Protein AF-A0A814W2S1-F1 (afdb_monomer_lite)

Radius of gyration: 21.99 Å; chains: 1; bounding box: 60×44×68 Å

Secondary structure (DSSP, 8-state):
------S-SS-PPP--S-----TTS--TTGGG--STTSTTEEEE-TTT-SEEE-SS-TT-B--HHHHHHHHHHHHHHHHHHHHTT------EEEEEEEE-TT-BPPPEEEEEEGGG-EEEEEE-TT-SSEEEEEEEEETTEEEEEEEESS--SS-EEEETTEEEEE---SS-EEEEEEHHHHHHHHHT-----SEEEEEEEEEESEEEEEEEES-HHHHHHHHHHHHHHHHHHHS-TTT---EE-S-EE-SSS-EE-SSEE-HHHHHHHHHHHHHHHHHH--HHHHHHHHHHHHHHH-TTSSSEEEETTTEEEE-SS---TT-------HHHHHHHHHHHHHHH-

Structure (mmCIF, N/CA/C/O backbone):
data_AF-A0A814W2S1-F1
#
_entry.id   AF-A0A814W2S1-F1
#
loop_
_atom_site.group_PDB
_atom_site.id
_atom_site.type_symbol
_atom_site.label_atom_id
_atom_site.label_alt_id
_atom_site.label_comp_id
_atom_site.label_asym_id
_atom_site.label_entity_id
_atom_site.label_seq_id
_atom_site.pdbx_PDB_ins_code
_atom_site.Cartn_x
_atom_site.Cartn_y
_atom_site.Cartn_z
_atom_site.occupancy
_atom_site.B_iso_or_equiv
_atom_site.auth_seq_id
_atom_site.auth_comp_id
_atom_site.auth_asym_id
_atom_site.auth_atom_id
_atom_site.pdbx_PDB_model_num
ATOM 1 N N . VAL A 1 1 ? -40.184 12.812 -21.217 1.00 37.19 1 VAL A N 1
ATOM 2 C CA . VAL A 1 1 ? -39.211 12.172 -20.294 1.00 37.19 1 VAL A CA 1
ATOM 3 C C . VAL A 1 1 ? -38.002 11.713 -21.099 1.00 37.19 1 VAL A C 1
ATOM 5 O O . VAL A 1 1 ? -38.031 10.632 -21.673 1.00 37.19 1 VAL A O 1
ATOM 8 N N . ILE A 1 2 ? -36.967 12.547 -21.224 1.00 29.78 2 ILE A N 1
ATOM 9 C CA . ILE A 1 2 ? -35.739 12.165 -21.937 1.00 29.78 2 ILE A CA 1
ATOM 10 C C . ILE A 1 2 ? -34.841 11.432 -20.936 1.00 29.78 2 ILE A C 1
ATOM 12 O O . ILE A 1 2 ? -34.275 12.039 -20.030 1.00 29.78 2 ILE A O 1
ATOM 16 N N . ARG A 1 3 ? -34.761 10.102 -21.057 1.00 32.16 3 ARG A N 1
ATOM 17 C CA . ARG A 1 3 ? -33.796 9.280 -20.316 1.00 32.16 3 ARG A CA 1
ATOM 18 C C . ARG A 1 3 ? -32.436 9.407 -21.001 1.00 32.16 3 ARG A C 1
ATOM 20 O O . ARG A 1 3 ? -32.239 8.832 -22.068 1.00 32.16 3 ARG A O 1
ATOM 27 N N . TYR A 1 4 ? -31.492 10.107 -20.378 1.00 40.69 4 TYR A N 1
ATOM 28 C CA . TYR A 1 4 ? -30.085 10.030 -20.768 1.00 40.69 4 TYR A CA 1
ATOM 29 C C . TYR A 1 4 ? -29.571 8.608 -20.497 1.00 40.69 4 TYR A C 1
ATOM 31 O O . TYR A 1 4 ? -29.331 8.226 -19.353 1.00 40.69 4 TYR A O 1
ATOM 39 N N . LYS A 1 5 ? -29.424 7.801 -21.551 1.00 46.16 5 LYS A N 1
ATOM 40 C CA . LYS A 1 5 ? -28.626 6.571 -21.507 1.00 46.16 5 LYS A CA 1
ATOM 41 C C . LYS A 1 5 ? -27.170 6.966 -21.750 1.00 46.16 5 LYS A C 1
ATOM 43 O O . LYS A 1 5 ? -26.821 7.350 -22.861 1.00 46.16 5 LYS A O 1
ATOM 48 N N . SER A 1 6 ? -26.329 6.892 -20.721 1.00 53.38 6 SER A N 1
ATOM 49 C CA . SER A 1 6 ? -24.880 7.008 -20.915 1.00 53.38 6 SER A CA 1
ATOM 50 C C . SER A 1 6 ? -24.353 5.743 -21.592 1.00 53.38 6 SER A C 1
ATOM 52 O O . SER A 1 6 ? -24.619 4.641 -21.114 1.00 53.38 6 SER A O 1
ATOM 54 N N . HIS A 1 7 ? -23.591 5.895 -22.677 1.00 61.44 7 HIS A N 1
ATOM 55 C CA . HIS A 1 7 ? -22.918 4.778 -23.348 1.00 61.44 7 HIS A CA 1
ATOM 56 C C . HIS A 1 7 ? -21.694 4.275 -22.557 1.00 61.44 7 HIS A C 1
ATOM 58 O O . HIS A 1 7 ? -21.301 3.122 -22.685 1.00 61.44 7 HIS A O 1
ATOM 64 N N . ASN A 1 8 ? -21.117 5.121 -21.693 1.00 47.72 8 ASN A N 1
ATOM 65 C CA . ASN A 1 8 ? -19.922 4.817 -20.909 1.00 47.72 8 ASN A CA 1
ATOM 66 C C . ASN A 1 8 ? -20.186 4.963 -19.403 1.00 47.72 8 ASN A C 1
ATOM 68 O O . ASN A 1 8 ? -20.697 5.977 -18.932 1.00 47.72 8 ASN A O 1
ATOM 72 N N . TYR A 1 9 ? -19.790 3.958 -18.623 1.00 63.38 9 TYR A N 1
ATOM 73 C CA . TYR A 1 9 ? -19.920 3.950 -17.157 1.00 63.38 9 TYR A CA 1
ATOM 74 C C . TYR A 1 9 ? -18.733 4.615 -16.438 1.00 63.38 9 TYR A C 1
ATOM 76 O O . TYR A 1 9 ? -18.718 4.704 -15.210 1.00 63.38 9 TYR A O 1
ATOM 84 N N . ARG A 1 10 ? -17.714 5.069 -17.184 1.00 50.25 10 ARG A N 1
ATOM 85 C CA . ARG A 1 10 ? -16.540 5.772 -16.650 1.00 50.25 10 ARG A CA 1
ATOM 86 C C . ARG A 1 10 ? -16.572 7.239 -17.054 1.00 50.25 10 ARG A C 1
ATOM 88 O O . ARG A 1 10 ? -16.660 7.559 -18.233 1.00 50.25 10 ARG A O 1
ATOM 95 N N . LEU A 1 11 ? -16.446 8.113 -16.062 1.00 57.50 11 LEU A N 1
ATOM 96 C CA . LEU A 1 11 ? -16.281 9.546 -16.271 1.00 57.50 11 LEU A CA 1
ATOM 97 C C . LEU A 1 11 ? -14.807 9.837 -16.577 1.00 57.50 11 LEU A C 1
ATOM 99 O O . LEU A 1 11 ? -13.947 9.627 -15.718 1.00 57.50 11 LEU A O 1
ATOM 103 N N . LEU A 1 12 ? -14.520 10.327 -17.786 1.00 54.69 12 LEU A N 1
ATOM 104 C CA . LEU A 1 12 ? -13.266 11.026 -18.069 1.00 54.69 12 LEU A CA 1
ATOM 105 C C . LEU A 1 12 ? -13.323 12.354 -17.317 1.00 54.69 12 LEU A C 1
ATOM 107 O O . LEU A 1 12 ? -14.260 13.130 -17.502 1.00 54.69 12 LEU A O 1
ATOM 111 N N . ARG A 1 13 ? -12.367 12.599 -16.421 1.00 57.44 13 ARG A N 1
ATOM 112 C CA . ARG A 1 13 ? -12.319 13.874 -15.706 1.00 57.44 13 ARG A CA 1
ATOM 113 C C . ARG A 1 13 ? -11.476 14.845 -16.511 1.00 57.44 13 ARG A C 1
ATOM 115 O O . ARG A 1 13 ? -10.296 14.596 -16.733 1.00 57.44 13 ARG A O 1
ATOM 122 N N . ALA A 1 14 ? -12.117 15.918 -16.964 1.00 47.41 14 ALA A N 1
ATOM 123 C CA . ALA A 1 14 ? -11.435 17.033 -17.589 1.00 47.41 14 ALA A CA 1
ATOM 124 C C . ALA A 1 14 ? -10.519 17.684 -16.548 1.00 47.41 14 ALA A C 1
ATOM 126 O O . ALA A 1 14 ? -10.989 18.153 -15.509 1.00 47.41 14 ALA A O 1
ATOM 127 N N . ASN A 1 15 ? -9.218 17.706 -16.825 1.00 53.25 15 ASN A N 1
ATOM 128 C CA . ASN A 1 15 ? -8.320 18.625 -16.145 1.00 53.25 15 ASN A CA 1
ATOM 129 C C . ASN A 1 15 ? -8.695 20.026 -16.636 1.00 53.25 15 ASN A C 1
ATOM 131 O O . ASN A 1 15 ? -8.445 20.374 -17.789 1.00 53.25 15 ASN A O 1
ATOM 135 N N . ALA A 1 16 ? -9.383 20.798 -15.797 1.00 42.66 16 ALA A N 1
ATOM 136 C CA . ALA A 1 16 ? -9.708 22.183 -16.096 1.00 42.66 16 ALA A CA 1
ATOM 137 C C . ALA A 1 16 ? -8.421 23.023 -15.990 1.00 42.66 16 ALA A C 1
ATOM 139 O O . ALA A 1 16 ? -8.056 23.470 -14.907 1.00 42.66 16 ALA A O 1
ATOM 140 N N . GLY A 1 17 ? -7.713 23.185 -17.112 1.00 50.34 17 GLY A N 1
ATOM 141 C CA . GLY A 1 17 ? -6.536 24.052 -17.248 1.00 50.34 17 GLY A CA 1
ATOM 142 C C . GLY A 1 17 ? -5.194 23.323 -17.396 1.00 50.34 17 GLY A C 1
ATOM 143 O O . GLY A 1 17 ? -5.110 22.098 -17.309 1.00 50.34 17 GLY A O 1
ATOM 144 N N . HIS A 1 18 ? -4.132 24.105 -17.638 1.00 47.97 18 HIS A N 1
ATOM 145 C CA . HIS A 1 18 ? -2.733 23.667 -17.731 1.00 47.97 18 HIS A CA 1
ATOM 146 C C . HIS A 1 18 ? -2.207 23.142 -16.381 1.00 47.97 18 HIS A C 1
ATOM 148 O O . HIS A 1 18 ? -1.363 23.761 -15.738 1.00 47.97 18 HIS A O 1
ATOM 154 N N . PHE A 1 19 ? -2.708 21.997 -15.925 1.00 60.94 19 PHE A N 1
ATOM 155 C CA . PHE A 1 19 ? -2.156 21.311 -14.764 1.00 60.94 19 PHE A CA 1
ATOM 156 C C . PHE A 1 19 ? -0.891 20.558 -15.193 1.00 60.94 19 PHE A C 1
ATOM 158 O O . PHE A 1 19 ? -0.965 19.546 -15.893 1.00 60.94 19 PHE A O 1
ATOM 165 N N . ARG A 1 20 ? 0.281 21.074 -14.811 1.00 81.19 20 ARG A N 1
ATOM 166 C CA . ARG A 1 20 ? 1.559 20.378 -14.995 1.00 81.19 20 ARG A CA 1
ATOM 167 C C . ARG A 1 20 ? 1.695 19.330 -13.891 1.00 81.19 20 ARG A C 1
ATOM 169 O O . ARG A 1 20 ? 1.552 19.660 -12.720 1.00 81.19 20 ARG A O 1
ATOM 176 N N . TYR A 1 21 ? 1.935 18.078 -14.273 1.00 90.06 21 TYR A N 1
ATOM 177 C CA . TYR A 1 21 ? 2.182 16.994 -13.322 1.00 90.06 21 TYR A CA 1
ATOM 178 C C . TYR A 1 21 ? 3.406 17.312 -12.441 1.00 90.06 21 TYR A C 1
ATOM 180 O O . TYR A 1 21 ? 4.418 17.791 -12.953 1.00 90.06 21 TYR A O 1
ATOM 188 N N . ASP A 1 22 ? 3.287 17.051 -11.137 1.00 91.69 22 ASP A N 1
ATOM 189 C CA . ASP A 1 22 ? 4.281 17.352 -10.102 1.00 91.69 22 ASP A CA 1
ATOM 190 C C . ASP A 1 22 ? 4.449 16.120 -9.197 1.00 91.69 22 ASP A C 1
ATOM 192 O O . ASP A 1 22 ? 3.477 15.597 -8.636 1.00 91.69 22 ASP A O 1
ATOM 196 N N . SER A 1 23 ? 5.690 15.647 -9.069 1.00 93.81 23 SER A N 1
ATOM 197 C CA . SER A 1 23 ? 6.058 14.450 -8.306 1.00 93.81 23 SER A CA 1
ATOM 198 C C . SER A 1 23 ? 5.838 14.602 -6.793 1.00 93.81 23 SER A C 1
ATOM 200 O O . SER A 1 23 ? 5.751 13.602 -6.081 1.00 93.81 23 SER A O 1
ATOM 202 N N . THR A 1 24 ? 5.653 15.833 -6.305 1.00 92.75 24 THR A N 1
ATOM 203 C CA . THR A 1 24 ? 5.404 16.189 -4.896 1.00 92.75 24 THR A CA 1
ATOM 204 C C . THR A 1 24 ? 3.926 16.450 -4.573 1.00 92.75 24 THR A C 1
ATOM 206 O O . THR A 1 24 ? 3.582 16.819 -3.447 1.00 92.75 24 THR A O 1
ATOM 209 N N . LYS A 1 25 ? 3.035 16.292 -5.558 1.00 93.44 25 LYS A N 1
ATOM 210 C CA . LYS A 1 25 ? 1.584 16.504 -5.431 1.00 93.44 25 LYS A CA 1
ATOM 211 C C . LYS A 1 25 ? 0.820 15.200 -5.637 1.00 93.44 25 LYS A C 1
ATOM 213 O O . LYS A 1 25 ? 1.406 14.118 -5.779 1.00 93.44 25 LYS A O 1
ATOM 218 N N . GLU A 1 26 ? -0.508 15.296 -5.608 1.00 94.44 26 GLU A N 1
ATOM 219 C CA . GLU A 1 26 ? -1.427 14.189 -5.852 1.00 94.44 26 GLU A CA 1
ATOM 220 C C . GLU A 1 26 ? -0.993 13.332 -7.052 1.00 94.44 26 GLU A C 1
ATOM 222 O O . GLU A 1 26 ? -0.592 13.831 -8.104 1.00 94.44 26 GLU A O 1
ATOM 227 N N . TYR A 1 27 ? -1.061 12.011 -6.891 1.00 96.31 27 TYR A N 1
ATOM 228 C CA . TYR A 1 27 ? -0.679 11.085 -7.947 1.00 96.31 27 TYR A CA 1
ATOM 229 C C . TYR A 1 27 ? -1.843 10.887 -8.916 1.00 96.31 27 TYR A C 1
ATOM 231 O O . TYR A 1 27 ? -2.750 10.086 -8.670 1.00 96.31 27 TYR A O 1
ATOM 239 N N . LEU A 1 28 ? -1.817 11.616 -10.033 1.00 93.94 28 LEU A N 1
ATOM 240 C CA . LEU A 1 28 ? -2.893 11.613 -11.027 1.00 93.94 28 LEU A CA 1
ATOM 241 C C . LEU A 1 28 ? -4.254 11.901 -10.361 1.00 93.94 28 LEU A C 1
ATOM 243 O O . LEU A 1 28 ? -4.426 12.930 -9.727 1.00 93.94 28 LEU A O 1
ATOM 247 N N . ASN A 1 29 ? -5.218 10.989 -10.500 1.00 92.62 29 ASN A N 1
ATOM 248 C CA . ASN A 1 29 ? -6.557 11.060 -9.917 1.00 92.62 29 ASN A CA 1
ATOM 249 C C . ASN A 1 29 ? -6.744 10.091 -8.732 1.00 92.62 29 ASN A C 1
ATOM 251 O O . ASN A 1 29 ? -7.869 9.659 -8.440 1.00 92.62 29 ASN A O 1
ATOM 255 N N . PHE A 1 30 ? -5.652 9.674 -8.083 1.00 95.56 30 PHE A N 1
ATOM 256 C CA . PHE A 1 30 ? -5.700 8.661 -7.030 1.00 95.56 30 PHE A CA 1
ATOM 257 C C . PHE A 1 30 ? -6.402 9.157 -5.761 1.00 95.56 30 PHE A C 1
ATOM 259 O O . PHE A 1 30 ? -6.754 8.326 -4.923 1.00 95.56 30 PHE A O 1
ATOM 266 N N . GLU A 1 31 ? -6.712 10.454 -5.619 1.00 93.50 31 GLU A N 1
ATOM 267 C CA . GLU A 1 31 ? -7.500 10.930 -4.477 1.00 93.50 31 GLU A CA 1
ATOM 268 C C . GLU A 1 31 ? -8.923 10.332 -4.439 1.00 93.50 31 GLU A C 1
ATOM 270 O O . GLU A 1 31 ? -9.558 10.238 -3.381 1.00 93.50 31 GLU A O 1
ATOM 275 N N . TYR A 1 32 ? -9.431 9.884 -5.592 1.00 92.94 32 TYR A N 1
ATOM 276 C CA . TYR A 1 32 ? -10.746 9.248 -5.707 1.00 92.94 32 TYR A CA 1
ATOM 277 C C . TYR A 1 32 ? -10.697 7.733 -5.534 1.00 92.94 32 TYR A C 1
ATOM 279 O O . TYR A 1 32 ? -11.743 7.083 -5.523 1.00 92.94 32 TYR A O 1
ATOM 287 N N . PHE A 1 33 ? -9.508 7.141 -5.439 1.00 94.56 33 PHE A N 1
ATOM 288 C CA . PHE A 1 33 ? -9.394 5.699 -5.307 1.00 94.56 33 PHE A CA 1
ATOM 289 C C . PHE A 1 33 ? -9.649 5.297 -3.852 1.00 94.56 33 PHE A C 1
ATOM 291 O O . PHE A 1 33 ? -9.135 5.901 -2.915 1.00 94.56 33 PHE A O 1
ATOM 298 N N . ARG A 1 34 ? -10.474 4.263 -3.682 1.00 94.56 34 ARG A N 1
ATOM 299 C CA . ARG A 1 34 ? -10.668 3.520 -2.432 1.00 94.56 34 ARG A CA 1
ATOM 300 C C . ARG A 1 34 ? -10.166 2.110 -2.687 1.00 94.56 34 ARG A C 1
ATOM 302 O O . ARG A 1 34 ? -10.894 1.253 -3.193 1.00 94.56 34 ARG A O 1
ATOM 309 N N . VAL A 1 35 ? -8.859 1.921 -2.536 1.00 97.62 35 VAL A N 1
ATOM 310 C CA . VAL A 1 35 ? -8.183 0.685 -2.955 1.00 97.62 35 VAL A CA 1
ATOM 311 C C . VAL A 1 35 ? -8.638 -0.478 -2.085 1.00 97.62 35 VAL A C 1
ATOM 313 O O . VAL A 1 35 ? -8.976 -1.536 -2.611 1.00 97.62 35 VAL A O 1
ATOM 316 N N . GLU A 1 36 ? -8.717 -0.242 -0.784 1.00 95.38 36 GLU A N 1
ATOM 317 C CA . GLU A 1 36 ? -9.177 -1.141 0.261 1.00 95.38 36 GLU A CA 1
ATOM 318 C C . GLU A 1 36 ? -10.610 -1.644 0.038 1.00 95.38 36 GLU A C 1
ATOM 320 O O . GLU A 1 36 ? -10.904 -2.799 0.332 1.00 95.38 36 GLU A O 1
ATOM 325 N N . GLU A 1 37 ? -11.490 -0.855 -0.583 1.00 95.12 37 GLU A N 1
ATOM 326 C CA . GLU A 1 37 ? -12.871 -1.264 -0.878 1.00 95.12 37 GLU A CA 1
ATOM 327 C C . GLU A 1 37 ? -12.979 -2.263 -2.039 1.00 95.12 37 GLU A C 1
ATOM 329 O O . GLU A 1 37 ? -14.000 -2.940 -2.193 1.00 95.12 37 GLU A O 1
ATOM 334 N N . ARG A 1 38 ? -11.934 -2.402 -2.865 1.00 96.00 38 ARG A N 1
ATOM 335 C CA . ARG A 1 38 ? -11.983 -3.253 -4.062 1.00 96.00 38 ARG A CA 1
ATOM 336 C C . ARG A 1 38 ? -12.260 -4.717 -3.682 1.00 96.00 38 ARG A C 1
ATOM 338 O O . ARG A 1 38 ? -11.656 -5.213 -2.730 1.00 96.00 38 ARG A O 1
ATOM 345 N N . PRO A 1 39 ? -13.071 -5.462 -4.461 1.00 95.19 39 PRO A N 1
ATOM 346 C CA . PRO A 1 39 ? -13.381 -6.868 -4.164 1.00 95.19 39 PRO A CA 1
ATOM 347 C C . PRO A 1 39 ? -12.150 -7.781 -4.085 1.00 95.19 39 PRO A C 1
ATOM 349 O O . PRO A 1 39 ? -12.136 -8.749 -3.334 1.00 95.19 39 PRO A O 1
ATOM 352 N N . ARG A 1 40 ? -11.095 -7.448 -4.841 1.00 95.62 40 ARG A N 1
ATOM 353 C CA . ARG A 1 40 ? -9.816 -8.175 -4.849 1.00 95.62 40 ARG A CA 1
ATOM 354 C C . ARG A 1 40 ? -8.909 -7.893 -3.645 1.00 95.62 40 ARG A C 1
ATOM 356 O O . ARG A 1 40 ? -7.855 -8.510 -3.549 1.00 95.62 40 ARG A O 1
ATOM 363 N N . VAL A 1 41 ? -9.259 -6.947 -2.772 1.00 96.94 41 VAL A N 1
ATOM 364 C CA . VAL A 1 41 ? -8.593 -6.778 -1.472 1.00 96.94 41 VAL A CA 1
ATOM 365 C C . VAL A 1 41 ? -9.316 -7.673 -0.479 1.00 96.94 41 VAL A C 1
ATOM 367 O O . VAL A 1 41 ? -10.493 -7.441 -0.193 1.00 96.94 41 VAL A O 1
ATOM 370 N N . LEU A 1 42 ? -8.612 -8.689 0.017 1.00 94.81 42 LEU A N 1
ATOM 371 C CA . LEU A 1 42 ? -9.133 -9.693 0.936 1.00 94.81 42 LEU A CA 1
ATOM 372 C C . LEU A 1 42 ? -9.303 -9.121 2.348 1.00 94.81 42 LEU A C 1
ATOM 374 O O . LEU A 1 42 ? -10.354 -9.303 2.946 1.00 94.81 42 LEU A O 1
ATOM 378 N N . TYR A 1 43 ? -8.294 -8.409 2.855 1.00 94.31 43 TYR A N 1
ATOM 379 C CA . TYR A 1 43 ? -8.306 -7.661 4.120 1.00 94.31 43 TYR A CA 1
ATOM 380 C C . TYR A 1 43 ? -7.085 -6.728 4.190 1.00 94.31 43 TYR A C 1
ATOM 382 O O . TYR A 1 43 ? -6.182 -6.820 3.355 1.00 94.31 43 TYR A O 1
ATOM 390 N N . ILE A 1 44 ? -7.032 -5.850 5.196 1.00 94.81 44 ILE A N 1
ATOM 391 C CA . ILE A 1 44 ? -5.827 -5.078 5.534 1.00 94.81 44 ILE A CA 1
ATOM 392 C C . ILE A 1 44 ? -4.990 -5.877 6.534 1.00 94.81 44 ILE A C 1
ATOM 394 O O . ILE A 1 44 ? -5.467 -6.219 7.619 1.00 94.81 44 ILE A O 1
ATOM 398 N N . HIS A 1 45 ? -3.750 -6.200 6.170 1.00 93.44 45 HIS A N 1
ATOM 399 C CA . HIS A 1 45 ? -2.860 -7.073 6.927 1.00 93.44 45 HIS A CA 1
ATOM 400 C C . HIS A 1 45 ? -2.682 -6.565 8.370 1.00 93.44 45 HIS A C 1
ATOM 402 O O . HIS A 1 45 ? -2.201 -5.448 8.549 1.00 93.44 45 HIS A O 1
ATOM 408 N N . PRO A 1 46 ? -3.004 -7.353 9.413 1.00 88.62 46 PRO A N 1
ATOM 409 C CA . PRO A 1 46 ? -2.958 -6.880 10.800 1.00 88.62 46 PRO A CA 1
ATOM 410 C C . PRO A 1 46 ? -1.563 -6.431 11.261 1.00 88.62 46 PRO A C 1
ATOM 412 O O . PRO A 1 46 ? -1.440 -5.499 12.048 1.00 88.62 46 PRO A O 1
ATOM 415 N N . LYS A 1 47 ? -0.502 -7.093 10.775 1.00 87.00 47 LYS A N 1
ATOM 416 C CA . LYS A 1 47 ? 0.900 -6.760 11.103 1.00 87.00 47 LYS A CA 1
ATOM 417 C C . LYS A 1 47 ? 1.460 -5.552 10.341 1.00 87.00 47 LYS A C 1
ATOM 419 O O . LYS A 1 47 ? 2.286 -4.829 10.879 1.00 87.00 47 LYS A O 1
ATOM 424 N N . TYR A 1 48 ? 1.061 -5.378 9.084 1.00 91.81 48 TYR A N 1
ATOM 425 C CA . TYR A 1 48 ? 1.730 -4.460 8.157 1.00 91.81 48 TYR A CA 1
ATOM 426 C C . TYR A 1 48 ? 0.864 -3.245 7.802 1.00 91.81 48 TYR A C 1
ATOM 428 O O . TYR A 1 48 ? 1.386 -2.292 7.249 1.00 91.81 48 TYR A O 1
ATOM 436 N N . ASP A 1 49 ? -0.438 -3.269 8.111 1.00 93.62 49 ASP A N 1
ATOM 437 C CA . ASP A 1 49 ? -1.416 -2.221 7.777 1.00 93.62 49 ASP A CA 1
ATOM 438 C C . ASP A 1 49 ? -1.477 -1.868 6.275 1.00 93.62 49 ASP A C 1
ATOM 440 O O . ASP A 1 49 ? -1.726 -0.731 5.882 1.00 93.62 49 ASP A O 1
ATOM 444 N N . ILE A 1 50 ? -1.296 -2.884 5.427 1.00 96.56 50 ILE A N 1
ATOM 445 C CA . ILE A 1 50 ? -1.347 -2.813 3.955 1.00 96.56 50 ILE A CA 1
ATOM 446 C C . ILE A 1 50 ? -2.327 -3.857 3.396 1.00 96.56 50 ILE A C 1
ATOM 448 O O . ILE A 1 50 ? -2.595 -4.858 4.066 1.00 96.56 50 ILE A O 1
ATOM 452 N N . PRO A 1 51 ? -2.872 -3.683 2.182 1.00 97.88 51 PRO A N 1
ATOM 453 C CA . PRO A 1 51 ? -3.839 -4.624 1.625 1.00 97.88 51 PRO A CA 1
ATOM 454 C C . PRO A 1 51 ? -3.222 -5.986 1.270 1.00 97.88 51 PRO A C 1
ATOM 456 O O . PRO A 1 51 ? -2.137 -6.077 0.695 1.00 97.88 51 PRO A O 1
ATOM 459 N N . VAL A 1 52 ? -3.969 -7.053 1.561 1.00 97.31 52 VAL A N 1
ATOM 460 C CA . VAL A 1 52 ? -3.726 -8.410 1.053 1.00 97.31 52 VAL A CA 1
ATOM 461 C C . VAL A 1 52 ? -4.631 -8.649 -0.149 1.00 97.31 52 VAL A C 1
ATOM 463 O O . VAL A 1 52 ? -5.851 -8.511 -0.056 1.00 97.31 52 VAL A O 1
ATOM 466 N N . SER A 1 53 ? -4.043 -9.038 -1.275 1.00 97.44 53 SER A N 1
ATOM 467 C CA . SER A 1 53 ? -4.749 -9.254 -2.533 1.00 97.44 53 SER A CA 1
ATOM 468 C C . SER A 1 53 ? -5.197 -10.706 -2.672 1.00 97.44 53 SER A C 1
ATOM 470 O O . SER A 1 53 ? -4.395 -11.619 -2.499 1.00 97.44 53 SER A O 1
ATOM 472 N N . SER A 1 54 ? -6.446 -10.939 -3.067 1.00 96.31 54 SER A N 1
ATOM 473 C CA . SER A 1 54 ? -6.935 -12.251 -3.523 1.00 96.31 54 SER A CA 1
ATOM 474 C C . SER A 1 54 ? -6.814 -12.436 -5.041 1.00 96.31 54 SER A C 1
ATOM 476 O O . SER A 1 54 ? -7.214 -13.465 -5.586 1.00 96.31 54 SER A O 1
ATOM 478 N N . GLN A 1 55 ? -6.283 -11.435 -5.750 1.00 95.19 55 GLN A N 1
ATOM 479 C CA . GLN A 1 55 ? -6.182 -11.450 -7.206 1.00 95.19 55 GLN A CA 1
ATOM 480 C C . GLN A 1 55 ? -5.292 -12.605 -7.684 1.00 95.19 55 GLN A C 1
ATOM 482 O O . GLN A 1 55 ? -4.137 -12.691 -7.296 1.00 95.19 55 GLN A O 1
ATOM 487 N N . TRP A 1 56 ? -5.828 -13.497 -8.518 1.00 94.88 56 TRP A N 1
ATOM 488 C CA . TRP A 1 56 ? -5.139 -14.695 -9.041 1.00 94.88 56 TRP A CA 1
ATOM 489 C C . TRP A 1 56 ? -4.743 -15.749 -7.992 1.00 94.88 56 TRP A C 1
ATOM 491 O O . TRP A 1 56 ? -4.418 -16.871 -8.362 1.00 94.88 56 TRP A O 1
ATOM 501 N N . TYR A 1 57 ? -4.833 -15.436 -6.699 1.00 95.31 57 TYR A N 1
ATOM 502 C CA . TYR A 1 57 ? -4.570 -16.367 -5.611 1.00 95.31 57 TYR A CA 1
ATOM 503 C C . TYR A 1 57 ? -5.570 -16.146 -4.463 1.00 95.31 57 TYR A C 1
ATOM 505 O O . TYR A 1 57 ? -5.355 -15.277 -3.612 1.00 95.31 57 TYR A O 1
ATOM 513 N N . PRO A 1 58 ? -6.672 -16.925 -4.408 1.00 93.44 58 PRO A N 1
ATOM 514 C CA . PRO A 1 58 ? -7.775 -16.700 -3.467 1.00 93.44 58 PRO A CA 1
ATOM 515 C C . PRO A 1 58 ? -7.387 -16.745 -1.985 1.00 93.44 58 PRO A C 1
ATOM 517 O O . PRO A 1 58 ? -8.053 -16.114 -1.167 1.00 93.44 58 PRO A O 1
ATOM 520 N N . LYS A 1 59 ? -6.311 -17.466 -1.638 1.00 91.88 59 LYS A N 1
ATOM 521 C CA . LYS A 1 59 ? -5.789 -17.551 -0.263 1.00 91.88 59 LYS A CA 1
ATOM 522 C C . LYS A 1 59 ? -5.143 -16.247 0.226 1.00 91.88 59 LYS A C 1
ATOM 524 O O . LYS A 1 59 ? -4.926 -16.107 1.423 1.00 91.88 59 LYS A O 1
ATOM 529 N N . GLY A 1 60 ? -4.880 -15.295 -0.668 1.00 94.81 60 GLY A N 1
ATOM 530 C CA . GLY A 1 60 ? -4.272 -14.016 -0.323 1.00 94.81 60 GLY A CA 1
ATOM 531 C C . GLY A 1 60 ? -2.761 -13.996 -0.550 1.00 94.81 60 GLY A C 1
ATOM 532 O O . GLY A 1 60 ? -2.059 -14.962 -0.266 1.00 94.81 60 GLY A O 1
ATOM 533 N N . HIS A 1 61 ? -2.255 -12.883 -1.070 1.00 96.31 61 HIS A N 1
ATOM 534 C CA . HIS A 1 61 ? -0.827 -12.592 -1.204 1.00 96.31 61 HIS A CA 1
ATOM 535 C C . HIS A 1 61 ? -0.598 -11.075 -1.153 1.00 96.31 61 HIS A C 1
ATOM 537 O O . HIS A 1 61 ? -1.503 -10.281 -1.431 1.00 96.31 61 HIS A O 1
ATOM 543 N N . LEU A 1 62 ? 0.612 -10.660 -0.784 1.00 97.25 62 LEU A N 1
ATOM 544 C CA . LEU A 1 62 ? 1.005 -9.253 -0.790 1.00 97.25 62 LEU A CA 1
ATOM 545 C C . LEU A 1 62 ? 1.400 -8.865 -2.215 1.00 97.25 62 LEU A C 1
ATOM 547 O O . LEU A 1 62 ? 2.351 -9.410 -2.768 1.00 97.25 62 LEU A O 1
ATOM 551 N N . TYR A 1 63 ? 0.626 -7.964 -2.822 1.00 98.12 63 TYR A N 1
ATOM 552 C CA . TYR A 1 63 ? 0.798 -7.566 -4.217 1.00 98.12 63 TYR A CA 1
ATOM 553 C C . TYR A 1 63 ? 1.362 -6.137 -4.295 1.00 98.12 63 TYR A C 1
ATOM 555 O O . TYR A 1 63 ? 0.612 -5.192 -4.025 1.00 98.12 63 TYR A O 1
ATOM 563 N N . PRO A 1 64 ? 2.635 -5.942 -4.699 1.00 98.44 64 PRO A N 1
ATOM 564 C CA . PRO A 1 64 ? 3.298 -4.636 -4.685 1.00 98.44 64 PRO A CA 1
ATOM 565 C C . PRO A 1 64 ? 2.539 -3.546 -5.445 1.00 98.44 64 PRO A C 1
ATOM 567 O O . PRO A 1 64 ? 2.389 -2.443 -4.930 1.00 98.44 64 PRO A O 1
ATOM 570 N N . THR A 1 65 ? 1.956 -3.855 -6.612 1.00 98.56 65 THR A N 1
ATOM 571 C CA . THR A 1 65 ? 1.118 -2.897 -7.358 1.00 98.56 65 THR A CA 1
ATOM 572 C C . THR A 1 65 ? -0.058 -2.401 -6.512 1.00 98.56 65 THR A C 1
ATOM 574 O O . THR A 1 65 ? -0.357 -1.211 -6.489 1.00 98.56 65 THR A O 1
ATOM 577 N N . GLN A 1 66 ? -0.758 -3.304 -5.817 1.00 98.62 66 GLN A N 1
ATOM 578 C CA . GLN A 1 66 ? -1.921 -2.946 -5.002 1.00 98.62 66 GLN A CA 1
ATOM 579 C C . GLN A 1 66 ? -1.514 -2.153 -3.756 1.00 98.62 66 GLN A C 1
ATOM 581 O O . GLN A 1 66 ? -2.211 -1.206 -3.397 1.00 98.62 66 GLN A O 1
ATOM 586 N N . ILE A 1 67 ? -0.391 -2.513 -3.135 1.00 98.88 67 ILE A N 1
ATOM 587 C CA . ILE A 1 67 ? 0.161 -1.824 -1.963 1.00 98.88 67 ILE A CA 1
ATOM 588 C C . ILE A 1 67 ? 0.611 -0.408 -2.342 1.00 98.88 67 ILE A C 1
ATOM 590 O O . ILE A 1 67 ? 0.226 0.551 -1.678 1.00 98.88 67 ILE A O 1
ATOM 594 N N . ALA A 1 68 ? 1.317 -0.246 -3.464 1.00 98.88 68 ALA A N 1
ATOM 595 C CA . ALA A 1 68 ? 1.707 1.068 -3.965 1.00 98.88 68 ALA A CA 1
ATOM 596 C C . ALA A 1 68 ? 0.485 1.926 -4.341 1.00 98.88 68 ALA A C 1
ATOM 598 O O . ALA A 1 68 ? 0.426 3.104 -4.001 1.00 98.88 68 ALA A O 1
ATOM 599 N N . GLN A 1 69 ? -0.539 1.334 -4.971 1.00 98.81 69 GLN A N 1
ATOM 600 C CA . GLN A 1 69 ? -1.800 2.033 -5.249 1.00 98.81 69 GLN A CA 1
ATOM 601 C C . GLN A 1 69 ? -2.505 2.497 -3.974 1.00 98.81 69 GLN A C 1
ATOM 603 O O . GLN A 1 69 ? -3.029 3.609 -3.949 1.00 98.81 69 GLN A O 1
ATOM 608 N N . TYR A 1 70 ? -2.534 1.656 -2.938 1.00 98.75 70 TYR A N 1
ATOM 609 C CA . TYR A 1 70 ? -3.102 1.999 -1.637 1.00 98.75 70 TYR A CA 1
ATOM 610 C C . TYR A 1 70 ? -2.362 3.201 -1.040 1.00 98.75 70 TYR A C 1
ATOM 612 O O . TYR A 1 70 ? -2.987 4.241 -0.826 1.00 98.75 70 TYR A O 1
ATOM 620 N N . GLY A 1 71 ? -1.032 3.135 -0.931 1.00 98.69 71 GLY A N 1
ATOM 621 C CA . GLY A 1 71 ? -0.218 4.244 -0.428 1.00 98.69 71 GLY A CA 1
ATOM 622 C C . GLY A 1 71 ? -0.385 5.548 -1.218 1.00 98.69 71 GLY A C 1
ATOM 623 O O . GLY A 1 71 ? -0.676 6.584 -0.624 1.00 98.69 71 GLY A O 1
ATOM 624 N N . LEU A 1 72 ? -0.287 5.509 -2.553 1.00 98.69 72 LEU A N 1
ATOM 625 C CA . LEU A 1 72 ? -0.449 6.693 -3.414 1.00 98.69 72 LEU A CA 1
ATOM 626 C C . LEU A 1 72 ? -1.860 7.296 -3.331 1.00 98.69 72 LEU A C 1
ATOM 628 O O . LEU A 1 72 ? -2.017 8.518 -3.395 1.00 98.69 72 LEU A O 1
ATOM 632 N N . SER A 1 73 ? -2.893 6.463 -3.164 1.00 98.31 73 SER A N 1
ATOM 633 C CA . SER A 1 73 ? -4.269 6.941 -2.989 1.00 98.31 73 SER A CA 1
ATOM 634 C C . SER A 1 73 ? -4.474 7.662 -1.665 1.00 98.31 73 SER A C 1
ATOM 636 O O . SER A 1 73 ? -5.065 8.742 -1.652 1.00 98.31 73 SER A O 1
ATOM 638 N N . HIS A 1 74 ? -3.925 7.134 -0.572 1.00 97.62 74 HIS A N 1
ATOM 639 C CA . HIS A 1 74 ? -3.989 7.793 0.726 1.00 97.62 74 HIS A CA 1
ATOM 640 C C . HIS A 1 74 ? -3.143 9.064 0.772 1.00 97.62 74 HIS A C 1
ATOM 642 O O . HIS A 1 74 ? -3.630 10.082 1.259 1.00 97.62 74 HIS A O 1
ATOM 648 N N . TYR A 1 75 ? -1.948 9.059 0.178 1.00 97.88 75 TYR A N 1
ATOM 649 C CA . TYR A 1 75 ? -1.142 10.267 0.003 1.00 97.88 75 TYR A CA 1
ATOM 650 C C . TYR A 1 75 ? -1.914 11.367 -0.732 1.00 97.88 75 TYR A C 1
ATOM 652 O O . TYR A 1 75 ? -2.023 12.488 -0.244 1.00 97.88 75 TYR A O 1
ATOM 660 N N . SER A 1 76 ? -2.525 11.036 -1.873 1.00 96.38 76 SER A N 1
ATOM 661 C CA . SER A 1 76 ? -3.260 12.016 -2.683 1.00 96.38 76 SER A CA 1
ATOM 662 C C . SER A 1 76 ? -4.474 12.578 -1.932 1.00 96.38 76 SER A C 1
ATOM 664 O O . SER A 1 76 ? -4.746 13.773 -1.983 1.00 96.38 76 SER A O 1
ATOM 666 N N . GLN A 1 77 ? -5.183 11.741 -1.166 1.00 93.75 77 GLN A N 1
ATOM 667 C CA . GLN A 1 77 ? -6.271 12.192 -0.289 1.00 93.75 77 GLN A CA 1
ATOM 668 C C . GLN A 1 77 ? -5.781 13.072 0.868 1.00 93.75 77 GLN A C 1
ATOM 670 O O . GLN A 1 77 ? -6.487 13.991 1.286 1.00 93.75 77 GLN A O 1
ATOM 675 N N . TRP A 1 78 ? -4.605 12.770 1.417 1.00 93.50 78 TRP A N 1
ATOM 676 C CA . TRP A 1 78 ? -4.002 13.502 2.524 1.00 93.50 78 TRP A CA 1
ATOM 677 C C . TRP A 1 78 ? -3.534 14.896 2.099 1.00 93.50 78 TRP A C 1
ATOM 679 O O . TRP A 1 78 ? -3.971 15.890 2.684 1.00 93.50 78 TRP A O 1
ATOM 689 N N . ILE A 1 79 ? -2.721 14.980 1.045 1.00 91.69 79 ILE A N 1
ATOM 690 C CA . ILE A 1 79 ? -2.147 16.237 0.552 1.00 91.69 79 ILE A CA 1
ATOM 691 C C . ILE A 1 79 ? -3.238 17.196 0.072 1.00 91.69 79 ILE A C 1
ATOM 693 O O . ILE A 1 79 ? -3.224 18.370 0.445 1.00 91.69 79 ILE A O 1
ATOM 697 N N . LYS A 1 80 ? -4.254 16.694 -0.640 1.00 86.50 80 LYS A N 1
ATOM 698 C CA . LYS A 1 80 ? -5.401 17.507 -1.066 1.00 86.50 80 LYS A CA 1
ATOM 699 C C . LYS A 1 80 ? -6.128 18.163 0.110 1.00 86.50 80 LYS A C 1
ATOM 701 O O . LYS A 1 80 ? -6.521 19.326 0.047 1.00 86.50 80 LYS A O 1
ATOM 706 N N . LYS A 1 81 ? -6.294 17.439 1.222 1.00 81.50 81 LYS A N 1
ATOM 707 C CA . LYS A 1 81 ? -6.915 17.994 2.436 1.00 81.50 81 LYS A CA 1
ATOM 708 C C . LYS A 1 81 ? -6.048 19.048 3.116 1.00 81.50 81 LYS A C 1
ATOM 710 O O . LYS A 1 81 ? -6.600 20.035 3.600 1.00 81.50 81 LYS A O 1
ATOM 715 N N . GLN A 1 82 ? -4.725 18.864 3.139 1.00 76.62 82 GLN A N 1
ATOM 716 C CA . GLN A 1 82 ? -3.813 19.877 3.676 1.00 76.62 82 GLN A CA 1
ATOM 717 C C . GLN A 1 82 ? -3.880 21.184 2.876 1.00 76.62 82 GLN A C 1
ATOM 719 O O . GLN A 1 82 ? -3.921 22.257 3.476 1.00 76.62 82 GLN A O 1
ATOM 724 N N . GLN A 1 83 ? -3.981 21.105 1.545 1.00 67.62 83 GLN A N 1
ATOM 725 C CA . GLN A 1 83 ? -4.105 22.286 0.680 1.00 67.62 83 GLN A CA 1
ATOM 726 C C . GLN A 1 83 ? -5.379 23.103 0.965 1.00 67.62 83 GLN A C 1
ATOM 728 O O . GLN A 1 83 ? -5.348 24.330 0.911 1.00 67.62 83 GLN A O 1
ATOM 733 N N . HIS A 1 84 ? -6.487 22.450 1.328 1.00 65.12 84 HIS A N 1
ATOM 734 C CA . HIS A 1 84 ? -7.764 23.121 1.596 1.00 65.12 84 HIS A CA 1
ATOM 735 C C . HIS A 1 84 ? -7.977 23.559 3.059 1.00 65.12 84 HIS A C 1
ATOM 737 O O . HIS A 1 84 ? -9.079 23.998 3.385 1.00 65.12 84 HIS A O 1
ATOM 743 N N . LYS A 1 85 ? -6.970 23.442 3.949 1.00 55.59 85 LYS A N 1
ATOM 744 C CA . LYS A 1 85 ? -7.069 23.755 5.398 1.00 55.59 85 LYS A CA 1
ATOM 745 C C . LYS A 1 85 ? -8.369 23.246 6.050 1.00 55.59 85 LYS A C 1
ATOM 747 O O . LYS A 1 85 ? -8.921 23.882 6.947 1.00 55.59 85 LYS A O 1
ATOM 752 N N . GLN A 1 86 ? -8.888 22.099 5.610 1.00 50.59 86 GLN A N 1
ATOM 753 C CA . GLN A 1 86 ? -10.063 21.517 6.247 1.00 50.59 86 GLN A CA 1
ATOM 754 C C . GLN A 1 86 ? -9.641 20.939 7.598 1.00 50.59 86 GLN A C 1
ATOM 756 O O . GLN A 1 86 ? -8.816 20.028 7.656 1.00 50.59 86 GLN A O 1
ATOM 761 N N . ILE A 1 87 ? -10.208 21.484 8.676 1.00 48.50 87 ILE A N 1
ATOM 762 C CA . ILE A 1 87 ? -9.981 21.039 10.053 1.00 48.50 87 ILE A CA 1
ATOM 763 C C . ILE A 1 87 ? -10.259 19.532 10.124 1.00 48.50 87 ILE A C 1
ATOM 765 O O . ILE A 1 87 ? -11.379 19.075 9.866 1.00 48.50 87 ILE A O 1
ATOM 769 N N . SER A 1 88 ? -9.234 18.741 10.449 1.00 50.16 88 SER A N 1
ATOM 770 C CA . SER A 1 88 ? -9.422 17.345 10.829 1.00 50.16 88 SER A CA 1
ATOM 771 C C . SER A 1 88 ? -10.245 17.331 12.107 1.00 50.16 88 SER A C 1
ATOM 773 O O . SER A 1 88 ? -9.770 17.759 13.156 1.00 50.16 88 SER A O 1
ATOM 775 N N . HIS A 1 89 ? -11.486 16.868 12.016 1.00 52.88 89 HIS A N 1
ATOM 776 C CA . HIS A 1 89 ? -12.294 16.641 13.200 1.00 52.88 89 HIS A CA 1
ATOM 777 C C . HIS A 1 89 ? -11.810 15.321 13.795 1.00 52.88 89 HIS A C 1
ATOM 779 O O . HIS A 1 89 ? -12.274 14.248 13.413 1.00 52.88 89 HIS A O 1
ATOM 785 N N . ASP A 1 90 ? -10.807 15.397 14.669 1.00 54.38 90 ASP A N 1
ATOM 786 C CA . ASP A 1 90 ? -10.607 14.359 15.670 1.00 54.38 90 ASP A CA 1
ATOM 787 C C . ASP A 1 90 ? -11.904 14.295 16.467 1.00 54.38 90 ASP A C 1
ATOM 789 O O . ASP A 1 90 ? -12.196 15.204 17.240 1.00 54.38 90 ASP A O 1
ATOM 793 N N . ILE A 1 91 ? -12.730 13.281 16.215 1.00 62.94 91 ILE A N 1
ATOM 794 C CA . ILE A 1 91 ? -14.041 13.221 16.860 1.00 62.94 91 ILE A CA 1
ATOM 795 C C . ILE A 1 91 ? -13.834 12.941 18.350 1.00 62.94 91 ILE A C 1
ATOM 797 O O . ILE A 1 91 ? -14.511 13.543 19.176 1.00 62.94 91 ILE A O 1
ATOM 801 N N . HIS A 1 92 ? -12.838 12.114 18.698 1.00 67.88 92 HIS A N 1
ATOM 802 C CA . HIS A 1 92 ? -12.464 11.840 20.085 1.00 67.88 92 HIS A CA 1
ATOM 803 C C . HIS A 1 92 ? -10.964 11.542 20.227 1.00 67.88 92 HIS A C 1
ATOM 805 O O . HIS A 1 92 ? -10.412 10.757 19.450 1.00 67.88 92 HIS A O 1
ATOM 811 N N . LYS A 1 93 ? -10.322 12.122 21.250 1.00 67.69 93 LYS A N 1
ATOM 812 C CA . LYS A 1 93 ? -8.975 11.765 21.726 1.00 67.69 93 LYS A CA 1
ATOM 813 C C . LYS A 1 93 ? -9.029 11.379 23.197 1.00 67.69 93 LYS A C 1
ATOM 815 O O . LYS A 1 93 ? -9.753 12.003 23.967 1.00 67.69 93 LYS A O 1
ATOM 820 N N . MET A 1 94 ? -8.250 10.374 23.571 1.00 66.88 94 MET A N 1
ATOM 821 C CA . MET A 1 94 ? -8.008 9.989 24.957 1.00 66.88 94 MET A CA 1
ATOM 822 C C . MET A 1 94 ? -6.514 9.742 25.144 1.00 66.88 94 MET A C 1
ATOM 824 O O . MET A 1 94 ? -5.893 9.032 24.347 1.00 66.88 94 MET A O 1
ATOM 828 N N . ASP A 1 95 ? -5.942 10.323 26.195 1.00 63.41 95 ASP A N 1
ATOM 829 C CA . ASP A 1 95 ? -4.494 10.289 26.409 1.00 63.41 95 ASP A CA 1
ATOM 830 C C . ASP A 1 95 ? -4.003 8.906 26.852 1.00 63.41 95 ASP A C 1
ATOM 832 O O . ASP A 1 95 ? -2.965 8.437 26.371 1.00 63.41 95 ASP A O 1
ATOM 836 N N . GLU A 1 96 ? -4.774 8.211 27.692 1.00 68.69 96 GLU A N 1
ATOM 837 C CA . GLU A 1 96 ? -4.406 6.894 28.207 1.00 68.69 96 GLU A CA 1
ATOM 838 C C . GLU A 1 96 ? -5.636 6.025 28.516 1.00 68.69 96 GLU A C 1
ATOM 840 O O . GLU A 1 96 ? -6.627 6.490 29.078 1.00 68.69 96 GLU A O 1
ATOM 845 N N . LEU A 1 97 ? -5.565 4.743 28.142 1.00 69.94 97 LEU A N 1
ATOM 846 C CA . LEU A 1 97 ? -6.533 3.708 28.510 1.00 69.94 97 LEU A CA 1
ATOM 847 C C . LEU A 1 97 ? -5.773 2.491 29.054 1.00 69.94 97 LEU A C 1
ATOM 849 O O . LEU A 1 97 ? -4.863 1.977 28.394 1.00 69.94 97 LEU A O 1
ATOM 853 N N . ILE A 1 98 ? -6.158 2.021 30.243 1.00 63.75 98 ILE A N 1
ATOM 854 C CA . ILE A 1 98 ? -5.490 0.923 30.957 1.00 63.75 98 ILE A CA 1
ATOM 855 C C . ILE A 1 98 ? -6.525 -0.134 31.365 1.00 63.75 98 ILE A C 1
ATOM 857 O O . ILE A 1 98 ? -7.640 0.205 31.766 1.00 63.75 98 ILE A O 1
ATOM 861 N N . SER A 1 99 ? -6.163 -1.412 31.264 1.00 68.69 99 SER A N 1
ATOM 862 C CA . SER A 1 99 ? -6.884 -2.526 31.890 1.00 68.69 99 SER A CA 1
ATOM 863 C C . SER A 1 99 ? -5.924 -3.462 32.622 1.00 68.69 99 SER A C 1
ATOM 865 O O . SER A 1 99 ? -4.772 -3.634 32.214 1.00 68.69 99 SER A O 1
ATOM 867 N N . GLU A 1 100 ? -6.403 -4.050 33.717 1.00 61.72 100 GLU A N 1
ATOM 868 C CA . GLU A 1 100 ? -5.634 -4.948 34.582 1.00 61.72 100 GLU A CA 1
ATOM 869 C C . GLU A 1 100 ? -5.777 -6.418 34.152 1.00 61.72 100 GLU A C 1
ATOM 871 O O . GLU A 1 100 ? -6.734 -6.801 33.473 1.00 61.72 100 GLU A O 1
ATOM 876 N N . VAL A 1 101 ? -4.823 -7.255 34.571 1.00 59.34 101 VAL A N 1
ATOM 877 C CA . VAL A 1 101 ? -4.773 -8.701 34.284 1.00 59.34 101 VAL A CA 1
ATOM 878 C C . VAL A 1 101 ? -6.091 -9.386 34.669 1.00 59.34 101 VAL A C 1
ATOM 880 O O . VAL A 1 101 ? -6.609 -9.161 35.758 1.00 59.34 101 VAL A O 1
ATOM 883 N N . GLY A 1 102 ? -6.637 -10.236 33.789 1.00 55.66 102 GLY A N 1
ATOM 884 C CA . GLY A 1 102 ? -7.862 -10.997 34.071 1.00 55.66 102 GLY A CA 1
ATOM 885 C C . GLY A 1 102 ? -9.144 -10.158 34.147 1.00 55.66 102 GLY A C 1
ATOM 886 O O . GLY A 1 102 ? -10.210 -10.700 34.434 1.00 55.66 102 GLY A O 1
ATOM 887 N N . SER A 1 103 ? -9.067 -8.853 33.868 1.00 64.00 103 SER A N 1
ATOM 888 C CA . SER A 1 103 ? -10.212 -7.944 33.851 1.00 64.00 103 SER A CA 1
ATOM 889 C C . SER A 1 103 ? -10.514 -7.459 32.432 1.00 64.00 103 SER A C 1
ATOM 891 O O . SER A 1 103 ? -9.624 -7.329 31.589 1.00 64.00 103 SER A O 1
ATOM 893 N N . CYS A 1 104 ? -11.783 -7.160 32.162 1.00 70.75 104 CYS A N 1
ATOM 894 C CA . CYS A 1 104 ? -12.138 -6.260 31.072 1.00 70.75 104 CYS A CA 1
ATOM 895 C C . CYS A 1 104 ? -12.495 -4.902 31.678 1.00 70.75 104 CYS A C 1
ATOM 897 O O . CYS A 1 104 ? -13.394 -4.832 32.519 1.00 70.75 104 CYS A O 1
ATOM 899 N N . SER A 1 105 ? -11.812 -3.833 31.260 1.00 64.88 105 SER A N 1
ATOM 900 C CA . SER A 1 105 ? -12.113 -2.483 31.740 1.00 64.88 105 SER A CA 1
ATOM 901 C C . SER A 1 105 ? -13.524 -2.046 31.326 1.00 64.88 105 SER A C 1
ATOM 903 O O . SER A 1 105 ? -14.116 -2.585 30.379 1.00 64.88 105 SER A O 1
ATOM 905 N N . LYS A 1 106 ? -14.086 -1.069 32.059 1.00 58.75 106 LYS A N 1
ATOM 906 C CA . LYS A 1 106 ? -15.374 -0.440 31.719 1.00 58.75 106 LYS A CA 1
ATOM 907 C C . LYS A 1 106 ? -15.345 0.024 30.260 1.00 58.75 106 LYS A C 1
ATOM 909 O O . LYS A 1 106 ? -14.421 0.712 29.836 1.00 58.75 106 LYS A O 1
ATOM 914 N N . SER A 1 107 ? -16.372 -0.361 29.508 1.00 65.06 107 SER A N 1
ATOM 915 C CA . SER A 1 107 ? -16.510 -0.030 28.094 1.00 65.06 107 SER A CA 1
ATOM 916 C C . SER A 1 107 ? -16.761 1.466 27.907 1.00 65.06 107 SER A C 1
ATOM 918 O O . SER A 1 107 ? -17.713 2.003 28.481 1.00 65.06 107 SER A O 1
ATOM 920 N N . VAL A 1 108 ? -15.959 2.132 27.078 1.00 64.94 108 VAL A N 1
ATOM 921 C CA . VAL A 1 108 ? -16.236 3.511 26.651 1.00 64.94 108 VAL A CA 1
ATOM 922 C C . VAL A 1 108 ? -17.096 3.440 25.395 1.00 64.94 108 VAL A C 1
ATOM 924 O O . VAL A 1 108 ? -16.681 2.862 24.390 1.00 64.94 108 VAL A O 1
ATOM 927 N N . THR A 1 109 ? -18.313 3.979 25.461 1.00 66.06 109 THR A N 1
ATOM 928 C CA . THR A 1 109 ? -19.243 3.977 24.323 1.00 66.06 109 THR A CA 1
ATOM 929 C C . THR A 1 109 ? -19.018 5.222 23.480 1.00 66.06 109 THR A C 1
ATOM 931 O O . THR A 1 109 ? -19.058 6.334 24.002 1.00 66.06 109 THR A O 1
ATOM 934 N N . PHE A 1 110 ? -18.829 5.039 22.176 1.00 65.12 110 PHE A N 1
ATOM 935 C CA . PHE A 1 110 ? -18.722 6.126 21.214 1.00 65.12 110 PHE A CA 1
ATOM 936 C C . PHE A 1 110 ? -19.869 6.037 20.204 1.00 65.12 110 PHE A C 1
ATOM 938 O O . PHE A 1 110 ? -20.188 4.967 19.680 1.00 65.12 110 PHE A O 1
ATOM 945 N N . ASN A 1 111 ? -20.482 7.180 19.903 1.00 64.62 111 ASN A N 1
ATOM 946 C CA . ASN A 1 111 ? -21.423 7.305 18.795 1.00 64.62 111 ASN A CA 1
ATOM 947 C C . ASN A 1 111 ? -20.720 8.038 17.651 1.00 64.62 111 ASN A C 1
ATOM 949 O O . ASN A 1 111 ? -20.554 9.256 17.699 1.00 64.62 111 ASN A O 1
ATOM 953 N N . VAL A 1 112 ? -20.254 7.291 16.648 1.00 63.72 112 VAL A N 1
ATOM 954 C CA . VAL A 1 112 ? -19.420 7.829 15.568 1.00 63.72 112 VAL A CA 1
ATOM 955 C C . VAL A 1 112 ? -20.080 7.535 14.226 1.00 63.72 112 VAL A C 1
ATOM 957 O O . VAL A 1 112 ? -20.535 6.423 13.954 1.00 63.72 112 VAL A O 1
ATOM 960 N N . SER A 1 113 ? -20.131 8.544 13.355 1.00 65.56 113 SER A N 1
ATOM 961 C CA . SER A 1 113 ? -20.546 8.336 11.966 1.00 65.56 113 SER A CA 1
ATOM 962 C C . SER A 1 113 ? -19.582 7.372 11.267 1.00 65.56 113 SER A C 1
ATOM 964 O O . SER A 1 113 ? -18.366 7.457 11.440 1.00 65.56 113 SER A O 1
ATOM 966 N N . LEU A 1 114 ? -20.112 6.467 10.441 1.00 63.66 114 LEU A N 1
ATOM 967 C CA . LEU A 1 114 ? -19.309 5.480 9.708 1.00 63.66 114 LEU A CA 1
ATOM 968 C C . LEU A 1 114 ? -18.283 6.116 8.770 1.00 63.66 114 LEU A C 1
ATOM 970 O O . LEU A 1 114 ? -17.233 5.533 8.511 1.00 63.66 114 LEU A O 1
ATOM 974 N N . SER A 1 115 ? -18.545 7.344 8.323 1.00 59.97 115 SER A N 1
ATOM 975 C CA . SER A 1 115 ? -17.590 8.163 7.573 1.00 59.97 115 SER A CA 1
ATOM 976 C C . SER A 1 115 ? -16.327 8.512 8.371 1.00 59.97 115 SER A C 1
ATOM 978 O O . SER A 1 115 ? -15.407 9.094 7.807 1.00 59.97 115 SER A O 1
ATOM 980 N N . TYR A 1 116 ? -16.282 8.171 9.662 1.00 61.03 116 TYR A N 1
ATOM 981 C CA . TYR A 1 116 ? -15.196 8.431 10.599 1.00 61.03 116 TYR A CA 1
ATOM 982 C C . TYR A 1 116 ? -14.804 7.179 11.402 1.00 61.03 116 TYR A C 1
ATOM 984 O O . TYR A 1 116 ? -14.225 7.288 12.480 1.00 61.03 116 TYR A O 1
ATOM 992 N N . SER A 1 117 ? -15.055 5.973 10.879 1.00 66.81 117 SER A N 1
ATOM 993 C CA . SER A 1 117 ? -14.674 4.695 11.509 1.00 66.81 117 SER A CA 1
ATOM 994 C C . SER A 1 117 ? -13.159 4.414 11.522 1.00 66.81 117 SER A C 1
ATOM 996 O O . SER A 1 117 ? -12.734 3.259 11.612 1.00 66.81 117 SER A O 1
ATOM 998 N N . PHE A 1 118 ? -12.340 5.456 11.383 1.00 75.25 118 PHE A N 1
ATOM 999 C CA . PHE A 1 118 ? -10.886 5.397 11.426 1.00 75.25 118 PHE A CA 1
ATOM 1000 C C . PHE A 1 118 ? -10.436 5.448 12.873 1.00 75.25 118 PHE A C 1
ATOM 1002 O O . PHE A 1 118 ? -10.795 6.365 13.609 1.00 75.25 118 PHE A O 1
ATOM 1009 N N . VAL A 1 119 ? -9.635 4.476 13.273 1.00 72.44 119 VAL A N 1
ATOM 1010 C CA . VAL A 1 119 ? -9.143 4.359 14.635 1.00 72.44 119 VAL A CA 1
ATOM 1011 C C . VAL A 1 119 ? -7.628 4.281 14.600 1.00 72.44 119 VAL A C 1
ATOM 1013 O O . VAL A 1 119 ? -7.044 3.463 13.888 1.00 72.44 119 VAL A O 1
ATOM 1016 N N . ASN A 1 120 ? -7.009 5.166 15.370 1.00 76.38 120 ASN A N 1
ATOM 1017 C CA . ASN A 1 120 ? -5.570 5.316 15.491 1.00 76.38 120 ASN A CA 1
ATOM 1018 C C . ASN A 1 120 ? -5.199 5.260 16.971 1.00 76.38 120 ASN A C 1
ATOM 1020 O O . ASN A 1 120 ? -5.701 6.064 17.754 1.00 76.38 120 ASN A O 1
ATOM 1024 N N . PHE A 1 121 ? -4.328 4.337 17.368 1.00 71.50 121 PHE A N 1
ATOM 1025 C CA . PHE A 1 121 ? -3.878 4.229 18.759 1.00 71.50 121 PHE A CA 1
ATOM 1026 C C . PHE A 1 121 ? -2.467 3.668 18.867 1.00 71.50 121 PHE A C 1
ATOM 1028 O O . PHE A 1 121 ? -2.044 2.883 18.020 1.00 71.50 121 PHE A O 1
ATOM 1035 N N . ASN A 1 122 ? -1.746 4.032 19.928 1.00 71.38 122 ASN A N 1
ATOM 1036 C CA . ASN A 1 122 ? -0.426 3.478 20.211 1.00 71.38 122 ASN A CA 1
ATOM 1037 C C . ASN A 1 122 ? -0.556 2.377 21.260 1.00 71.38 122 ASN A C 1
ATOM 1039 O O . ASN A 1 122 ? -0.886 2.647 22.418 1.00 71.38 122 ASN A O 1
ATOM 1043 N N . LEU A 1 123 ? -0.286 1.136 20.861 1.00 70.56 123 LEU A N 1
ATOM 1044 C CA . LEU A 1 123 ? -0.229 0.023 21.796 1.00 70.56 123 LEU A CA 1
ATOM 1045 C C . LEU A 1 123 ? 1.198 -0.151 22.318 1.00 70.56 123 LEU A C 1
ATOM 1047 O O . LEU A 1 123 ? 2.139 -0.254 21.527 1.00 70.56 123 LEU A O 1
ATOM 1051 N N . LEU A 1 124 ? 1.346 -0.193 23.642 1.00 64.38 124 LEU A N 1
ATOM 1052 C CA . LEU A 1 124 ? 2.637 -0.377 24.301 1.00 64.38 124 LEU A CA 1
ATOM 1053 C C . LEU A 1 124 ? 2.914 -1.860 24.576 1.00 64.38 124 LEU A C 1
ATOM 1055 O O . LEU A 1 124 ? 2.062 -2.589 25.087 1.00 64.38 124 LEU A O 1
ATOM 1059 N N . SER A 1 125 ? 4.134 -2.292 24.280 1.00 58.16 125 SER A N 1
ATOM 1060 C CA . SER A 1 125 ? 4.604 -3.684 24.229 1.00 58.16 125 SER A CA 1
ATOM 1061 C C . SER A 1 125 ? 4.731 -4.421 25.556 1.00 58.16 125 SER A C 1
ATOM 1063 O O . SER A 1 125 ? 5.124 -5.581 25.572 1.00 58.16 125 SER A O 1
ATOM 1065 N N . PHE A 1 126 ? 4.307 -3.832 26.667 1.00 53.50 126 PHE A N 1
ATOM 1066 C CA . PHE A 1 126 ? 4.364 -4.486 27.979 1.00 53.50 126 PHE A CA 1
ATOM 1067 C C . PHE A 1 126 ? 3.212 -5.479 28.232 1.00 53.50 126 PHE A C 1
ATOM 1069 O O . PHE A 1 126 ? 3.065 -5.990 29.337 1.00 53.50 126 PHE A O 1
ATOM 1076 N N . SER A 1 127 ? 2.373 -5.743 27.226 1.00 55.78 127 SER A N 1
ATOM 1077 C CA . SER A 1 127 ? 1.084 -6.422 27.365 1.00 55.78 127 SER A CA 1
ATOM 1078 C C . SER A 1 127 ? 0.974 -7.694 26.510 1.00 55.78 127 SER A C 1
ATOM 1080 O O . SER A 1 127 ? 0.412 -7.700 25.412 1.00 55.78 127 SER A O 1
ATOM 1082 N N . PHE A 1 128 ? 1.520 -8.811 27.007 1.00 60.53 128 PHE A N 1
ATOM 1083 C CA . PHE A 1 128 ? 1.592 -10.081 26.258 1.00 60.53 128 PHE A CA 1
ATOM 1084 C C . PHE A 1 128 ? 0.226 -10.697 25.909 1.00 60.53 128 PHE A C 1
ATOM 1086 O O . PHE A 1 128 ? 0.120 -11.438 24.932 1.00 60.53 128 PHE A O 1
ATOM 1093 N N . ASN A 1 129 ? -0.823 -10.372 26.665 1.00 73.88 129 ASN A N 1
ATOM 1094 C CA . ASN A 1 129 ? -2.212 -10.690 26.353 1.00 73.88 129 ASN A CA 1
ATOM 1095 C C . ASN A 1 129 ? -2.986 -9.382 26.458 1.00 73.88 129 ASN A C 1
ATOM 1097 O O . ASN A 1 129 ? -3.237 -8.925 27.562 1.00 73.88 129 ASN A O 1
ATOM 1101 N N . CYS A 1 130 ? -3.320 -8.759 25.336 1.00 79.62 130 CYS A N 1
ATOM 1102 C CA . CYS A 1 130 ? -4.203 -7.603 25.317 1.00 79.62 130 CYS A CA 1
ATOM 1103 C C . CYS A 1 130 ? -5.175 -7.756 24.155 1.00 79.62 130 CYS A C 1
ATOM 1105 O O . CYS A 1 130 ? -4.782 -8.119 23.040 1.00 79.62 130 CYS A O 1
ATOM 1107 N N . SER A 1 131 ? -6.452 -7.489 24.422 1.00 83.25 131 SER A N 1
ATOM 1108 C CA . SER A 1 131 ? -7.461 -7.394 23.378 1.00 83.25 131 SER A CA 1
ATOM 1109 C C . SER A 1 131 ? -8.196 -6.068 23.427 1.00 83.25 131 SER A C 1
ATOM 1111 O O . SER A 1 131 ? -8.619 -5.615 24.489 1.00 83.25 131 SER A O 1
ATOM 1113 N N . ILE A 1 132 ? -8.380 -5.483 22.252 1.00 83.62 132 ILE A N 1
ATOM 1114 C CA . ILE A 1 132 ? -9.183 -4.287 22.044 1.00 83.62 132 ILE A CA 1
ATOM 1115 C C . ILE A 1 132 ? -10.415 -4.726 21.277 1.00 83.62 132 ILE A C 1
ATOM 1117 O O . ILE A 1 132 ? -10.327 -5.185 20.136 1.00 83.62 132 ILE A O 1
ATOM 1121 N N . ASN A 1 133 ? -11.561 -4.618 21.927 1.00 86.25 133 ASN A N 1
ATOM 1122 C CA . ASN A 1 133 ? -12.826 -5.089 21.407 1.00 86.25 133 ASN A CA 1
ATOM 1123 C C . ASN A 1 133 ? -13.679 -3.900 20.995 1.00 86.25 133 ASN A C 1
ATOM 1125 O O . ASN A 1 133 ? -13.903 -3.000 21.795 1.00 86.25 133 ASN A O 1
ATOM 1129 N N . PHE A 1 134 ? -14.184 -3.945 19.771 1.00 85.88 134 PHE A N 1
ATOM 1130 C CA . PHE A 1 134 ? -15.159 -3.011 19.235 1.00 85.88 134 PHE A CA 1
ATOM 1131 C C . PHE A 1 134 ? -16.456 -3.777 18.999 1.00 85.88 134 PHE A C 1
ATOM 1133 O O . PHE A 1 134 ? -16.463 -4.756 18.244 1.00 85.88 134 PHE A O 1
ATOM 1140 N N . ARG A 1 135 ? -17.545 -3.380 19.657 1.00 86.00 135 ARG A N 1
ATOM 1141 C CA . ARG A 1 135 ? -18.859 -4.003 19.443 1.00 86.00 135 ARG A CA 1
ATOM 1142 C C . ARG A 1 135 ? -19.710 -3.110 18.562 1.00 86.00 135 ARG A C 1
ATOM 1144 O O . ARG A 1 135 ? -19.938 -1.978 18.926 1.00 86.00 135 ARG A O 1
ATOM 1151 N N . PHE A 1 136 ? -20.188 -3.606 17.435 1.00 83.50 136 PHE A N 1
ATOM 1152 C CA . PHE A 1 136 ? -21.016 -2.879 16.477 1.00 83.50 136 PHE A CA 1
ATOM 1153 C C . PHE A 1 136 ? -22.437 -3.413 16.539 1.00 83.50 136 PHE A C 1
ATOM 1155 O O . PHE A 1 136 ? -22.621 -4.626 16.612 1.00 83.50 136 PHE A O 1
ATOM 1162 N N . PHE A 1 137 ? -23.431 -2.540 16.430 1.00 80.38 137 PHE A N 1
ATOM 1163 C CA . PHE A 1 137 ? -24.820 -2.947 16.235 1.00 80.38 137 PHE A CA 1
ATOM 1164 C C . PHE A 1 137 ? -25.312 -2.496 14.860 1.00 80.38 137 PHE A C 1
ATOM 1166 O O . PHE A 1 137 ? -25.322 -1.301 14.574 1.00 80.38 137 PHE A O 1
ATOM 1173 N N . PHE A 1 138 ? -25.694 -3.446 14.004 1.00 78.44 138 PHE A N 1
ATOM 1174 C CA . PHE A 1 138 ? -26.339 -3.174 12.715 1.00 78.44 138 PHE A CA 1
ATOM 1175 C C . PHE A 1 138 ? -27.142 -4.395 12.250 1.00 78.44 138 PHE A C 1
ATOM 1177 O O . PHE A 1 138 ? -26.841 -5.529 12.632 1.00 78.44 138 PHE A O 1
ATOM 1184 N N . ASN A 1 139 ? -28.180 -4.175 11.435 1.00 79.00 139 ASN A N 1
ATOM 1185 C CA . ASN A 1 139 ? -29.112 -5.220 10.984 1.00 79.00 139 ASN A CA 1
ATOM 1186 C C . ASN A 1 139 ? -29.678 -6.090 12.130 1.00 79.00 139 ASN A C 1
ATOM 1188 O O . ASN A 1 139 ? -29.811 -7.301 11.979 1.00 79.00 139 ASN A O 1
ATOM 1192 N N . GLY A 1 140 ? -29.953 -5.497 13.297 1.00 79.75 140 GLY A N 1
ATOM 1193 C CA . GLY A 1 140 ? -30.516 -6.212 14.451 1.00 79.75 140 GLY A CA 1
ATOM 1194 C C . GLY A 1 140 ? -29.553 -7.162 15.177 1.00 79.75 140 GLY A C 1
ATOM 1195 O O . GLY A 1 140 ? -29.981 -7.884 16.075 1.00 79.75 140 GLY A O 1
ATOM 1196 N N . HIS A 1 141 ? -28.263 -7.169 14.830 1.00 84.00 141 HIS A N 1
ATOM 1197 C CA . HIS A 1 141 ? -27.264 -8.045 15.440 1.00 84.00 141 HIS A CA 1
ATOM 1198 C C . HIS A 1 141 ? -26.078 -7.261 16.009 1.00 84.00 141 HIS A C 1
ATOM 1200 O O . HIS A 1 141 ? -25.646 -6.251 15.449 1.00 84.00 141 HIS A O 1
ATOM 1206 N N . TYR A 1 142 ? -25.516 -7.777 17.104 1.00 84.62 142 TYR A N 1
ATOM 1207 C CA . TYR A 1 142 ? -24.252 -7.302 17.661 1.00 84.62 142 TYR A CA 1
ATOM 1208 C C . TYR A 1 142 ? -23.083 -8.075 17.059 1.00 84.62 142 TYR A C 1
ATOM 1210 O O . TYR A 1 142 ? -23.030 -9.297 17.167 1.00 84.62 142 TYR A O 1
ATOM 1218 N N . TYR A 1 143 ? -22.121 -7.361 16.484 1.00 87.00 143 TYR A N 1
ATOM 1219 C CA . TYR A 1 143 ? -20.877 -7.900 15.948 1.00 87.00 143 TYR A CA 1
ATOM 1220 C C . TYR A 1 143 ? -19.704 -7.443 16.806 1.00 87.00 143 TYR A C 1
ATOM 1222 O O . TYR A 1 143 ? -19.616 -6.277 17.165 1.00 87.00 143 TYR A O 1
ATOM 1230 N N . LYS A 1 144 ? -18.768 -8.338 17.109 1.00 88.38 144 LYS A N 1
ATOM 1231 C CA . LYS A 1 144 ? -17.558 -8.031 17.875 1.00 88.38 144 LYS A CA 1
ATOM 1232 C C . LYS A 1 144 ? -16.336 -8.124 16.966 1.00 88.38 144 LYS A C 1
ATOM 1234 O O . LYS A 1 144 ? -16.018 -9.209 16.486 1.00 88.38 144 LYS A O 1
ATOM 1239 N N . LEU A 1 145 ? -15.635 -7.010 16.770 1.00 88.81 145 LEU A N 1
ATOM 1240 C CA . LEU A 1 145 ? -14.311 -6.963 16.150 1.00 88.81 145 LEU A CA 1
ATOM 1241 C C . LEU A 1 145 ? -13.256 -6.862 17.252 1.00 88.81 145 LEU A C 1
ATOM 1243 O O . LEU A 1 145 ? -13.211 -5.887 17.996 1.00 88.81 145 LEU A O 1
ATOM 1247 N N . MET A 1 146 ? -12.423 -7.883 17.370 1.00 88.19 146 MET A N 1
ATOM 1248 C CA . MET A 1 146 ? -11.400 -8.001 18.399 1.00 88.19 146 MET A CA 1
ATOM 1249 C C . MET A 1 146 ? -10.023 -7.901 17.755 1.00 88.19 146 MET A C 1
ATOM 1251 O O . MET A 1 146 ? -9.653 -8.752 16.949 1.00 88.19 146 MET A O 1
ATOM 1255 N N . TYR A 1 147 ? -9.242 -6.901 18.146 1.00 87.44 147 TYR A N 1
ATOM 1256 C CA . TYR A 1 147 ? -7.817 -6.862 17.849 1.00 87.44 147 TYR A CA 1
ATOM 1257 C C . TYR A 1 147 ? -7.051 -7.454 19.020 1.00 87.44 147 TYR A C 1
ATOM 1259 O O . TYR A 1 147 ? -7.169 -6.965 20.141 1.00 87.44 147 TYR A O 1
ATOM 1267 N N . PHE A 1 148 ? -6.284 -8.507 18.771 1.00 84.44 148 PHE A N 1
ATOM 1268 C CA . PHE A 1 148 ? -5.553 -9.241 19.799 1.00 84.44 148 PHE A CA 1
ATOM 1269 C C . PHE A 1 148 ? -4.046 -9.114 19.578 1.00 84.44 148 PHE A C 1
ATOM 1271 O O . PHE A 1 148 ? -3.591 -9.187 18.438 1.00 84.44 148 PHE A O 1
ATOM 1278 N N . THR A 1 149 ? -3.259 -8.917 20.638 1.00 79.88 149 THR A N 1
ATOM 1279 C CA . THR A 1 149 ? -1.807 -8.685 20.511 1.00 79.88 149 THR A CA 1
ATOM 1280 C C . THR A 1 149 ? -1.040 -9.878 19.965 1.00 79.88 149 THR A C 1
ATOM 1282 O O . THR A 1 149 ? -0.117 -9.695 19.168 1.00 79.88 149 THR A O 1
ATOM 1285 N N . LYS A 1 150 ? -1.433 -11.100 20.335 1.00 75.25 150 LYS A N 1
ATOM 1286 C CA . LYS A 1 150 ? -0.773 -12.313 19.847 1.00 75.25 150 LYS A CA 1
ATOM 1287 C C . LYS A 1 150 ? -1.080 -12.577 18.378 1.00 75.25 150 LYS A C 1
ATOM 1289 O O . LYS A 1 150 ? -2.125 -12.198 17.843 1.00 75.25 150 LYS A O 1
ATOM 1294 N N . SER A 1 151 ? -0.152 -13.276 17.730 1.00 66.38 151 SER A N 1
ATOM 1295 C CA . SER A 1 151 ? -0.349 -13.765 16.372 1.00 66.38 151 SER A CA 1
ATOM 1296 C C . SER A 1 151 ? -1.548 -14.720 16.344 1.00 66.38 151 SER A C 1
ATOM 1298 O O . SER A 1 151 ? -1.573 -15.723 17.056 1.00 66.38 151 SER A O 1
ATOM 1300 N N . THR A 1 152 ? -2.524 -14.413 15.498 1.00 59.47 152 THR A N 1
ATOM 1301 C CA . THR A 1 152 ? -3.448 -15.407 14.952 1.00 59.47 152 THR A CA 1
ATOM 1302 C C . THR A 1 152 ? -3.142 -15.497 13.462 1.00 59.47 152 THR A C 1
ATOM 1304 O O . THR A 1 152 ? -2.844 -14.484 12.830 1.00 59.47 152 THR A O 1
ATOM 1307 N N . LEU A 1 153 ? -3.123 -16.712 12.909 1.00 54.16 153 LEU A N 1
ATOM 1308 C CA . LEU A 1 153 ? -2.626 -16.967 11.548 1.00 54.16 153 LEU A CA 1
ATOM 1309 C C . LEU A 1 153 ? -3.409 -16.215 10.455 1.00 54.16 153 LEU A C 1
ATOM 1311 O O . LEU A 1 153 ? -2.880 -16.017 9.366 1.00 54.16 153 LEU A O 1
ATOM 1315 N N . LEU A 1 154 ? -4.640 -15.777 10.732 1.00 56.06 154 LEU A N 1
ATOM 1316 C CA . LEU A 1 154 ? -5.546 -15.080 9.816 1.00 56.06 154 LEU A CA 1
ATOM 1317 C C . LEU A 1 154 ? -6.539 -14.230 10.631 1.00 56.06 154 LEU A C 1
ATOM 1319 O O . LEU A 1 154 ? -6.661 -14.465 11.835 1.00 56.06 154 LEU A O 1
ATOM 1323 N N . PRO A 1 155 ? -7.305 -13.298 10.022 1.00 55.62 155 PRO A N 1
ATOM 1324 C CA . PRO A 1 155 ? -8.555 -12.882 10.636 1.00 55.62 155 PRO A CA 1
ATOM 1325 C C . PRO A 1 155 ? -9.431 -14.127 10.828 1.00 55.62 155 PRO A C 1
ATOM 1327 O O . PRO A 1 155 ? -9.919 -14.720 9.864 1.00 55.62 155 PRO A O 1
ATOM 1330 N N . LEU A 1 156 ? -9.574 -14.575 12.071 1.00 57.41 156 LEU A N 1
ATOM 1331 C CA . LEU A 1 156 ? -10.343 -15.766 12.400 1.00 57.41 156 LEU A CA 1
ATOM 1332 C C . LEU A 1 156 ? -11.772 -15.334 12.706 1.00 57.41 156 LEU A C 1
ATOM 1334 O O . LEU A 1 156 ? -12.038 -14.634 13.687 1.00 57.41 156 LEU A O 1
ATOM 1338 N N . LYS A 1 157 ? -12.716 -15.777 11.874 1.00 58.16 157 LYS A N 1
ATOM 1339 C CA . LYS A 1 157 ? -14.127 -15.790 12.252 1.00 58.16 157 LYS A CA 1
ATOM 1340 C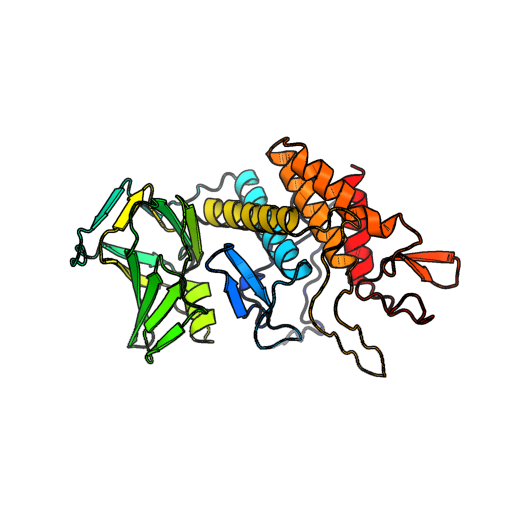 C . LYS A 1 157 ? -14.330 -16.980 13.184 1.00 58.16 157 LYS A C 1
ATOM 1342 O O . LYS A 1 157 ? -14.458 -18.108 12.722 1.00 58.16 157 LYS A O 1
ATOM 1347 N N . ILE A 1 158 ? -14.309 -16.736 14.492 1.00 56.88 158 ILE A N 1
ATOM 1348 C CA . ILE A 1 158 ? -14.434 -17.812 15.490 1.00 56.88 158 ILE A CA 1
ATOM 1349 C C . ILE A 1 158 ? -15.912 -18.179 15.721 1.00 56.88 158 ILE A C 1
ATOM 1351 O O . ILE A 1 158 ? -16.211 -19.312 16.085 1.00 56.88 158 ILE A O 1
ATOM 1355 N N . ARG A 1 159 ? -16.857 -17.251 15.469 1.00 60.75 159 ARG A N 1
ATOM 1356 C CA . ARG A 1 159 ? -18.323 -17.449 15.579 1.00 60.75 159 ARG A CA 1
ATOM 1357 C C . ARG A 1 159 ? -19.083 -16.580 14.567 1.00 60.75 159 ARG A C 1
ATOM 1359 O O . ARG A 1 159 ? -18.481 -15.732 13.914 1.00 60.75 159 ARG A O 1
ATOM 1366 N N . GLN A 1 160 ? -20.406 -16.745 14.451 1.00 66.31 160 GLN A N 1
ATOM 1367 C CA . GLN A 1 160 ? -21.243 -16.012 13.483 1.00 66.31 160 GLN A CA 1
ATOM 1368 C C . GLN A 1 160 ? -21.073 -14.480 13.563 1.00 66.31 160 GLN A C 1
ATOM 1370 O O . GLN A 1 160 ? -21.094 -13.833 12.515 1.00 66.31 160 GLN A O 1
ATOM 1375 N N . TYR A 1 161 ? -20.774 -13.945 14.757 1.00 81.19 161 TYR A N 1
ATOM 1376 C CA . TYR A 1 161 ? -20.689 -12.507 15.037 1.00 81.19 161 TYR A CA 1
ATOM 1377 C C . TYR A 1 161 ? -19.364 -12.021 15.660 1.00 81.19 161 TYR A C 1
ATOM 1379 O O . TYR A 1 161 ? -19.243 -10.834 15.946 1.00 81.19 161 TYR A O 1
ATOM 1387 N N . THR A 1 162 ? -18.361 -12.887 15.863 1.00 86.56 162 THR A N 1
ATOM 1388 C CA . THR A 1 162 ? -17.059 -12.485 16.441 1.00 86.56 162 THR A CA 1
ATOM 1389 C C . THR A 1 162 ? -15.938 -12.652 15.425 1.00 86.56 162 THR A C 1
ATOM 1391 O O . THR A 1 162 ? -15.712 -13.749 14.906 1.00 86.56 162 THR A O 1
ATOM 1394 N N . ILE A 1 163 ? -15.214 -11.563 15.186 1.00 88.12 163 ILE A N 1
ATOM 1395 C CA . ILE A 1 163 ? -14.115 -11.443 14.232 1.00 88.12 163 ILE A CA 1
ATOM 1396 C C . ILE A 1 163 ? -12.857 -11.091 15.011 1.00 88.12 163 ILE A C 1
ATOM 1398 O O . ILE A 1 163 ? -12.865 -10.138 15.787 1.00 88.12 163 ILE A O 1
ATOM 1402 N N . ILE A 1 164 ? -11.777 -11.838 14.797 1.00 86.88 164 ILE A N 1
ATOM 1403 C CA . ILE A 1 164 ? -10.521 -11.639 15.522 1.00 86.88 164 ILE A CA 1
ATOM 1404 C C . ILE A 1 164 ? -9.398 -11.325 14.545 1.00 86.88 164 ILE A C 1
ATOM 1406 O O . ILE A 1 164 ? -9.142 -12.117 13.648 1.00 86.88 164 ILE A O 1
ATOM 1410 N N . TYR A 1 165 ? -8.706 -10.207 14.753 1.00 87.50 165 TYR A N 1
ATOM 1411 C CA . TYR A 1 165 ? -7.486 -9.809 14.054 1.00 87.50 165 TYR A CA 1
ATOM 1412 C C . TYR A 1 165 ? -6.294 -9.911 15.013 1.00 87.50 165 TYR A C 1
ATOM 1414 O O . TYR A 1 165 ? -6.181 -9.132 15.958 1.00 87.50 165 TYR A O 1
ATOM 1422 N N . GLY A 1 166 ? -5.379 -10.851 14.772 1.00 86.81 166 GLY A N 1
ATOM 1423 C CA . GLY A 1 166 ? -4.119 -10.938 15.517 1.00 86.81 166 GLY A CA 1
ATOM 1424 C C . GLY A 1 166 ? -3.107 -9.926 15.004 1.00 86.81 166 GLY A C 1
ATOM 1425 O O . GLY A 1 166 ? -2.583 -10.085 13.905 1.00 86.81 166 GLY A O 1
ATOM 1426 N N . LEU A 1 167 ? -2.814 -8.897 15.794 1.00 84.56 167 LEU A N 1
ATOM 1427 C CA . LEU A 1 167 ? -1.931 -7.792 15.421 1.00 84.56 167 LEU A CA 1
ATOM 1428 C C . LEU A 1 167 ? -0.447 -8.191 15.363 1.00 84.56 167 LEU A C 1
ATOM 1430 O O . LEU A 1 167 ? 0.331 -7.486 14.721 1.00 84.56 167 LEU A O 1
ATOM 1434 N N . ASN A 1 168 ? -0.072 -9.314 15.989 1.00 81.56 168 ASN A N 1
ATOM 1435 C CA . ASN A 1 168 ? 1.297 -9.833 16.058 1.00 81.56 168 ASN A CA 1
ATOM 1436 C C . ASN A 1 168 ? 2.302 -8.767 16.540 1.00 81.56 168 ASN A C 1
ATOM 1438 O O . ASN A 1 168 ? 3.223 -8.381 15.816 1.00 81.56 168 ASN A O 1
ATOM 1442 N N . ILE A 1 169 ? 2.052 -8.233 17.737 1.00 78.56 169 ILE A N 1
ATOM 1443 C CA . ILE A 1 169 ? 2.798 -7.112 18.318 1.00 78.56 169 ILE A CA 1
ATOM 1444 C C . ILE A 1 169 ? 3.940 -7.653 19.174 1.00 78.56 169 ILE A C 1
ATOM 1446 O O . ILE A 1 169 ? 3.707 -8.370 20.141 1.00 78.56 169 ILE A O 1
ATOM 1450 N N . THR A 1 170 ? 5.169 -7.289 18.807 1.00 75.25 170 THR A N 1
ATOM 1451 C CA . THR A 1 170 ? 6.410 -7.665 19.509 1.00 75.25 170 THR A CA 1
ATOM 1452 C C . THR A 1 170 ? 7.133 -6.466 20.128 1.00 75.25 170 THR A C 1
ATOM 1454 O O . THR A 1 170 ? 8.086 -6.648 20.873 1.00 75.25 170 THR A O 1
ATOM 1457 N N . SER A 1 171 ? 6.709 -5.246 19.798 1.00 79.56 171 SER A N 1
ATOM 1458 C CA . SER A 1 171 ? 7.274 -3.972 20.253 1.00 79.56 171 SER A CA 1
ATOM 1459 C C . SER A 1 171 ? 6.194 -2.890 20.210 1.00 79.56 171 SER A C 1
ATOM 1461 O O . SER A 1 171 ? 5.129 -3.114 19.628 1.00 79.56 171 SER A O 1
ATOM 1463 N N . ASP A 1 172 ? 6.454 -1.731 20.822 1.00 82.56 172 ASP A N 1
ATOM 1464 C CA . ASP A 1 172 ? 5.531 -0.594 20.782 1.00 82.56 172 ASP A CA 1
ATOM 1465 C C . ASP A 1 172 ? 5.145 -0.303 19.331 1.00 82.56 172 ASP A C 1
ATOM 1467 O O . ASP A 1 172 ? 6.002 -0.230 18.442 1.00 82.56 172 ASP A O 1
ATOM 1471 N N . ARG A 1 173 ? 3.840 -0.193 19.071 1.00 81.94 173 ARG A N 1
ATOM 1472 C CA . ARG A 1 173 ? 3.333 -0.047 17.709 1.00 81.94 173 ARG A CA 1
ATOM 1473 C C . ARG A 1 173 ? 2.126 0.872 17.658 1.00 81.94 173 ARG A C 1
ATOM 1475 O O . ARG A 1 173 ? 1.131 0.677 18.354 1.00 81.94 173 ARG A O 1
ATOM 1482 N N . LYS A 1 174 ? 2.196 1.828 16.734 1.00 85.94 174 LYS A N 1
ATOM 1483 C CA . LYS A 1 174 ? 1.048 2.608 16.283 1.00 85.94 174 LYS A CA 1
ATOM 1484 C C . LYS A 1 174 ? 0.178 1.748 15.375 1.00 85.94 174 LYS A C 1
ATOM 1486 O O . LYS A 1 174 ? 0.657 1.192 14.386 1.00 85.94 174 LYS A O 1
ATOM 1491 N N . ILE A 1 175 ? -1.085 1.617 15.744 1.00 86.75 175 ILE A N 1
ATOM 1492 C CA . ILE A 1 175 ? -2.094 0.845 15.036 1.00 86.75 175 ILE A CA 1
ATOM 1493 C C . ILE A 1 175 ? -3.024 1.814 14.319 1.00 86.75 175 ILE A C 1
ATOM 1495 O O . ILE A 1 175 ? -3.537 2.750 14.930 1.00 86.75 175 ILE A O 1
ATOM 1499 N N . ASN A 1 176 ? -3.231 1.571 13.025 1.00 90.75 176 ASN A N 1
ATOM 1500 C CA . ASN A 1 176 ? -4.029 2.415 12.145 1.00 90.75 176 ASN A CA 1
ATOM 1501 C C . ASN A 1 176 ? -5.063 1.563 11.394 1.00 90.75 176 ASN A C 1
ATOM 1503 O O . ASN A 1 176 ? -4.727 0.901 10.410 1.00 90.75 176 ASN A O 1
ATOM 1507 N N . ARG A 1 177 ? -6.315 1.537 11.868 1.00 92.12 177 ARG A N 1
ATOM 1508 C CA . ARG A 1 177 ? -7.372 0.652 11.343 1.00 92.12 177 ARG A CA 1
ATOM 1509 C C . ARG A 1 177 ? -8.585 1.430 10.864 1.00 92.12 177 ARG A C 1
ATOM 1511 O O . ARG A 1 177 ? -8.962 2.449 11.434 1.00 92.12 177 ARG A O 1
ATOM 1518 N N . ASN A 1 178 ? -9.240 0.890 9.844 1.00 91.50 178 ASN A N 1
ATOM 1519 C CA . ASN A 1 178 ? -10.569 1.319 9.439 1.00 91.50 178 ASN A CA 1
ATOM 1520 C C . ASN A 1 178 ? -11.557 0.217 9.825 1.00 91.50 178 ASN A C 1
ATOM 1522 O O . ASN A 1 178 ? -11.635 -0.817 9.160 1.00 91.50 178 ASN A O 1
ATOM 1526 N N . LEU A 1 179 ? -12.298 0.451 10.909 1.00 89.06 179 LEU A N 1
ATOM 1527 C CA . LEU A 1 179 ? -13.185 -0.542 11.511 1.00 89.06 179 LEU A CA 1
ATOM 1528 C C . LEU A 1 179 ? -14.253 -1.035 10.529 1.00 89.06 179 LEU A C 1
ATOM 1530 O O . LEU A 1 179 ? -14.535 -2.230 10.486 1.00 89.06 179 LEU A O 1
ATOM 1534 N N . LYS A 1 180 ? -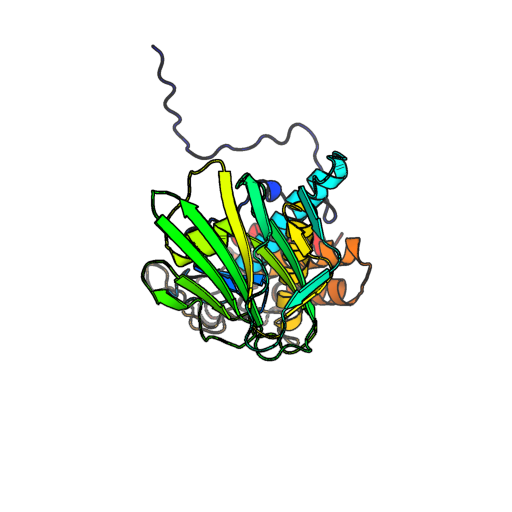14.809 -0.128 9.712 1.00 87.69 180 LYS A N 1
ATOM 1535 C CA . LYS A 1 180 ? -15.799 -0.464 8.681 1.00 87.69 180 LYS A CA 1
ATOM 1536 C C . LYS A 1 180 ? -15.210 -1.427 7.664 1.00 87.69 180 LYS A C 1
ATOM 1538 O O . LYS A 1 180 ? -15.811 -2.457 7.392 1.00 87.69 180 LYS A O 1
ATOM 1543 N N . ILE A 1 181 ? -14.031 -1.109 7.130 1.00 91.12 181 ILE A N 1
ATOM 1544 C CA . ILE A 1 181 ? -13.374 -1.951 6.127 1.00 91.12 181 ILE A CA 1
ATOM 1545 C C . ILE A 1 181 ? -13.039 -3.316 6.722 1.00 91.12 181 ILE A C 1
ATOM 1547 O O . ILE A 1 181 ? -13.354 -4.327 6.108 1.00 91.12 181 ILE A O 1
ATOM 1551 N N . ASP A 1 182 ? -12.465 -3.373 7.923 1.00 91.81 182 ASP A N 1
ATOM 1552 C CA . ASP A 1 182 ? -12.133 -4.653 8.557 1.00 91.81 182 ASP A CA 1
ATOM 1553 C C . ASP A 1 182 ? -13.375 -5.525 8.783 1.00 91.81 182 ASP A C 1
ATOM 1555 O O . ASP A 1 182 ? -13.371 -6.718 8.471 1.00 91.81 182 ASP A O 1
ATOM 1559 N N . LEU A 1 183 ? -14.475 -4.919 9.225 1.00 88.12 183 LEU A N 1
ATOM 1560 C CA . LEU A 1 183 ? -15.753 -5.596 9.405 1.00 88.12 183 LEU A CA 1
ATOM 1561 C C . LEU A 1 183 ? -16.361 -6.071 8.069 1.00 88.12 183 LEU A C 1
ATOM 1563 O O . LEU A 1 183 ? -16.722 -7.242 7.945 1.00 88.12 183 LEU A O 1
ATOM 1567 N N . GLU A 1 184 ? -16.424 -5.205 7.051 1.00 89.25 184 GLU A N 1
ATOM 1568 C CA . GLU A 1 184 ? -16.929 -5.529 5.706 1.00 89.25 184 GLU A CA 1
ATOM 1569 C C . GLU A 1 184 ? -16.126 -6.659 5.053 1.00 89.25 184 GLU A C 1
ATOM 1571 O O . GLU A 1 184 ? -16.698 -7.571 4.450 1.00 89.25 184 GLU A O 1
ATOM 1576 N N . LYS A 1 185 ? -14.796 -6.640 5.199 1.00 91.38 185 LYS A N 1
ATOM 1577 C CA . LYS A 1 185 ? -13.905 -7.668 4.649 1.00 91.38 185 LYS A CA 1
ATOM 1578 C C . LYS A 1 185 ? -14.051 -9.004 5.360 1.00 91.38 185 LYS A C 1
ATOM 1580 O O . LYS A 1 185 ? -14.165 -10.031 4.691 1.00 91.38 185 LYS A O 1
ATOM 1585 N N . ALA A 1 186 ? -14.103 -8.999 6.689 1.00 88.69 186 ALA A N 1
ATOM 1586 C CA . ALA A 1 186 ? -14.268 -10.219 7.468 1.00 88.69 186 ALA A CA 1
ATOM 1587 C C . ALA A 1 186 ? -15.637 -10.883 7.246 1.00 88.69 186 ALA A C 1
ATOM 1589 O O . ALA A 1 186 ? -15.733 -12.110 7.184 1.00 88.69 186 ALA A O 1
ATOM 1590 N N . LEU A 1 187 ? -16.698 -10.083 7.105 1.00 87.06 187 LEU A N 1
ATOM 1591 C CA . LEU A 1 187 ? -18.061 -10.577 6.898 1.00 87.06 187 LEU A CA 1
ATOM 1592 C C . LEU A 1 187 ? -18.421 -10.791 5.425 1.00 87.06 187 LEU A C 1
ATOM 1594 O O . LEU A 1 187 ? -19.404 -11.473 5.146 1.00 87.06 187 LEU A O 1
ATOM 1598 N N . LYS A 1 188 ? -17.635 -10.238 4.494 1.00 88.44 188 LYS A N 1
ATOM 1599 C CA . LYS A 1 188 ? -17.921 -10.207 3.051 1.00 88.44 188 LYS A CA 1
ATOM 1600 C C . LYS A 1 188 ? -19.271 -9.553 2.726 1.00 88.44 188 LYS A C 1
ATOM 1602 O O . LYS A 1 188 ? -19.962 -9.973 1.801 1.00 88.44 188 LYS A O 1
ATOM 1607 N N . ILE A 1 189 ? -19.630 -8.511 3.472 1.00 85.81 189 ILE A N 1
ATOM 1608 C CA . ILE A 1 189 ? -20.838 -7.700 3.256 1.00 85.81 189 ILE A CA 1
ATOM 1609 C C . ILE A 1 189 ? -20.448 -6.234 3.090 1.00 85.81 189 ILE A C 1
ATOM 1611 O O . ILE A 1 189 ? -19.399 -5.817 3.573 1.00 85.81 189 ILE A O 1
ATOM 1615 N N . LYS A 1 190 ? -21.304 -5.444 2.437 1.00 85.31 190 LYS A N 1
ATOM 1616 C CA . LYS A 1 190 ? -21.222 -3.982 2.500 1.00 85.31 190 LYS A CA 1
ATOM 1617 C C . LYS A 1 190 ? -22.147 -3.464 3.588 1.00 85.31 190 LYS A C 1
ATOM 1619 O O . LYS A 1 190 ? -23.299 -3.883 3.668 1.00 85.31 190 LYS A O 1
ATOM 1624 N N . ILE A 1 191 ? -21.642 -2.543 4.393 1.00 83.38 191 ILE A N 1
ATOM 1625 C CA . ILE A 1 191 ? -22.398 -1.861 5.434 1.00 83.38 191 ILE A CA 1
ATOM 1626 C C . ILE A 1 191 ? -22.807 -0.503 4.871 1.00 83.38 191 ILE A C 1
ATOM 1628 O O . ILE A 1 191 ? -21.962 0.359 4.629 1.00 83.38 191 ILE A O 1
ATOM 1632 N N . ASN A 1 192 ? -24.112 -0.337 4.653 1.00 79.06 192 ASN A N 1
ATOM 1633 C CA . ASN A 1 192 ? -24.710 0.891 4.118 1.00 79.06 192 ASN A CA 1
ATOM 1634 C C . ASN A 1 192 ? -25.243 1.825 5.216 1.00 79.06 192 ASN A C 1
ATOM 1636 O O . ASN A 1 192 ? -25.832 2.858 4.904 1.00 79.06 192 ASN A O 1
ATOM 1640 N N . GLU A 1 193 ? -25.060 1.458 6.485 1.00 71.94 193 GLU A N 1
ATOM 1641 C CA . GLU A 1 193 ? -25.492 2.274 7.613 1.00 71.94 193 GLU A CA 1
ATOM 1642 C C . GLU A 1 193 ? -24.810 3.646 7.605 1.00 71.94 193 GLU A C 1
ATOM 1644 O O . GLU A 1 193 ? -23.681 3.810 7.138 1.00 71.94 193 GLU A O 1
ATOM 1649 N N . LYS A 1 194 ? -25.499 4.657 8.139 1.00 69.62 194 LYS A N 1
ATOM 1650 C CA . LYS A 1 194 ? -24.945 6.018 8.244 1.00 69.62 194 LYS A CA 1
ATOM 1651 C C . LYS A 1 194 ? -24.144 6.215 9.538 1.00 69.62 194 LYS A C 1
ATOM 1653 O O . LYS A 1 194 ? -23.166 6.963 9.561 1.00 69.62 194 LYS A O 1
ATOM 1658 N N . TYR A 1 195 ? -24.531 5.512 10.597 1.00 63.41 195 TYR A N 1
ATOM 1659 C CA . TYR A 1 195 ? -23.924 5.571 11.925 1.00 63.41 195 TYR A CA 1
ATOM 1660 C C . TYR A 1 195 ? -23.769 4.155 12.470 1.00 63.41 195 TYR A C 1
ATOM 1662 O O . TYR A 1 195 ? -24.596 3.296 12.173 1.00 63.41 195 TYR A O 1
ATOM 1670 N N . ILE A 1 196 ? -22.739 3.918 13.285 1.00 64.75 196 ILE A N 1
ATOM 1671 C CA . ILE A 1 196 ? -22.696 2.727 14.132 1.00 64.75 196 ILE A CA 1
ATOM 1672 C C . ILE A 1 196 ? -22.383 3.153 15.562 1.00 64.75 196 ILE A C 1
ATOM 1674 O O . ILE A 1 196 ? -21.415 3.869 15.816 1.00 64.75 196 ILE A O 1
ATOM 1678 N N . LEU A 1 197 ? -23.196 2.665 16.494 1.00 67.00 197 LEU A N 1
ATOM 1679 C CA . LEU A 1 197 ? -22.848 2.635 17.905 1.00 67.00 197 LEU A CA 1
ATOM 1680 C C . LEU A 1 197 ? -21.794 1.561 18.116 1.00 67.00 197 LEU A C 1
ATOM 1682 O O . LEU A 1 197 ? -22.042 0.390 17.805 1.00 67.00 197 LEU A O 1
ATOM 1686 N N . PHE A 1 198 ? -20.643 1.961 18.651 1.00 73.19 198 PHE A N 1
ATOM 1687 C CA . PHE A 1 198 ? -19.700 0.987 19.155 1.00 73.19 198 PHE A CA 1
ATOM 1688 C C . PHE A 1 198 ? -19.106 1.349 20.500 1.00 73.19 198 PHE A C 1
ATOM 1690 O O . PHE A 1 198 ? -18.794 2.502 20.790 1.00 73.19 198 PHE A O 1
ATOM 1697 N N . ASP A 1 199 ? -18.931 0.321 21.322 1.00 76.56 199 ASP A N 1
ATOM 1698 C CA . ASP A 1 199 ? -18.171 0.416 22.554 1.00 76.56 199 ASP A CA 1
ATOM 1699 C C . ASP A 1 199 ? -16.773 -0.167 22.370 1.00 76.56 199 ASP A C 1
ATOM 1701 O O . ASP A 1 199 ? -16.582 -1.161 21.662 1.00 76.56 199 ASP A O 1
ATOM 1705 N N . VAL A 1 200 ? -15.799 0.509 22.977 1.00 78.19 200 VAL A N 1
ATOM 1706 C CA . VAL A 1 200 ? -14.420 0.047 23.082 1.00 78.19 200 VAL A CA 1
ATOM 1707 C C . VAL A 1 200 ? -14.256 -0.595 24.447 1.00 78.19 200 VAL A C 1
ATOM 1709 O O . VAL A 1 200 ? -14.429 0.057 25.477 1.00 78.19 200 VAL A O 1
ATOM 1712 N N . GLN A 1 201 ? -13.895 -1.872 24.449 1.00 81.75 201 GLN A N 1
ATOM 1713 C CA . GLN A 1 201 ? -13.602 -2.631 25.655 1.00 81.75 201 GLN A CA 1
ATOM 1714 C C . GLN A 1 201 ? -12.179 -3.183 25.573 1.00 81.75 201 GLN A C 1
ATOM 1716 O O . GLN A 1 201 ? -11.863 -3.967 24.673 1.00 81.75 201 GLN A O 1
ATOM 1721 N N . LEU A 1 202 ? -11.340 -2.813 26.539 1.00 79.25 202 LEU A N 1
ATOM 1722 C CA . LEU A 1 202 ? -10.035 -3.440 26.728 1.00 79.25 202 LEU A CA 1
ATOM 1723 C C . LEU A 1 202 ? -10.198 -4.640 27.645 1.00 79.25 202 LEU A C 1
ATOM 1725 O O . LEU A 1 202 ? -10.900 -4.558 28.650 1.00 79.25 202 LEU A O 1
ATOM 1729 N N . CYS A 1 203 ? -9.574 -5.753 27.290 1.00 77.38 203 CYS A N 1
ATOM 1730 C CA . CYS A 1 203 ? -9.497 -6.912 28.166 1.00 77.38 203 CYS A CA 1
ATOM 1731 C C . CYS A 1 203 ? -8.062 -7.385 28.283 1.00 77.38 203 CYS A C 1
ATOM 1733 O O . CYS A 1 203 ? -7.306 -7.275 27.311 1.00 77.38 203 CYS A O 1
ATOM 1735 N N . GLU A 1 204 ? -7.780 -8.007 29.427 1.00 78.94 204 GLU A N 1
ATOM 1736 C CA . GLU A 1 204 ? -6.459 -8.447 29.864 1.00 78.94 204 GLU A CA 1
ATOM 1737 C C . GLU A 1 204 ? -5.561 -7.261 30.242 1.00 78.94 204 GLU A C 1
ATOM 1739 O O . GLU A 1 204 ? -6.033 -6.142 30.432 1.00 78.94 204 GLU A O 1
ATOM 1744 N N . GLN A 1 205 ? -4.258 -7.487 30.379 1.00 76.94 205 GLN A N 1
ATOM 1745 C CA . GLN A 1 205 ? -3.301 -6.431 30.684 1.00 76.94 205 GLN A CA 1
ATOM 1746 C C . GLN A 1 205 ? -3.111 -5.564 29.436 1.00 76.94 205 GLN A C 1
ATOM 1748 O O . GLN A 1 205 ? -2.250 -5.884 28.635 1.00 76.94 205 GLN A O 1
ATOM 1753 N N . CYS A 1 206 ? -3.889 -4.498 29.228 1.00 73.56 206 CYS A N 1
ATOM 1754 C CA . CYS A 1 206 ? -3.716 -3.574 28.099 1.00 73.56 206 CYS A CA 1
ATOM 1755 C C . CYS A 1 206 ? -3.239 -2.209 28.581 1.00 73.56 206 CYS A C 1
ATOM 1757 O O . CYS A 1 206 ? -3.807 -1.639 29.511 1.00 73.56 206 CYS A O 1
ATOM 1759 N N . LYS A 1 207 ? -2.267 -1.632 27.868 1.00 77.00 207 LYS A N 1
ATOM 1760 C CA . LYS A 1 207 ? -1.895 -0.224 28.020 1.00 77.00 207 LYS A CA 1
ATOM 1761 C C . LYS A 1 207 ? -1.848 0.460 26.657 1.00 77.00 207 LYS A C 1
ATOM 1763 O O . LYS A 1 207 ? -0.976 0.168 25.837 1.00 77.00 207 LYS A O 1
ATOM 1768 N N . ILE A 1 208 ? -2.793 1.367 26.424 1.00 75.06 208 ILE A N 1
ATOM 1769 C CA . ILE A 1 208 ? -2.890 2.158 25.196 1.00 75.06 208 ILE A CA 1
ATOM 1770 C C . ILE A 1 208 ? -2.577 3.611 25.523 1.00 75.06 208 ILE A C 1
ATOM 1772 O O . ILE A 1 208 ? -3.188 4.193 26.418 1.00 75.06 208 ILE A O 1
ATOM 1776 N N . LYS A 1 209 ? -1.663 4.203 24.754 1.00 75.56 209 LYS A N 1
ATOM 1777 C CA . LYS A 1 209 ? -1.424 5.648 24.743 1.00 75.56 209 LYS A CA 1
ATOM 1778 C C . LYS A 1 209 ? -2.057 6.273 23.505 1.00 75.56 209 LYS A C 1
ATOM 1780 O O . LYS A 1 209 ? -2.070 5.655 22.440 1.00 75.56 209 LYS A O 1
ATOM 1785 N N . GLN A 1 210 ? -2.500 7.523 23.635 1.00 74.06 210 GLN A N 1
ATOM 1786 C CA . GLN A 1 210 ? -2.915 8.372 22.512 1.00 74.06 210 GLN A CA 1
ATOM 1787 C C . GLN A 1 210 ? -3.931 7.674 21.596 1.00 74.06 210 GLN A C 1
ATOM 1789 O O . GLN A 1 210 ? -3.684 7.430 20.413 1.00 74.06 210 GLN A O 1
ATOM 1794 N N . PHE A 1 211 ? -5.073 7.307 22.169 1.00 77.19 211 PHE A N 1
ATOM 1795 C CA . PHE A 1 211 ? -6.174 6.717 21.426 1.00 77.19 211 PHE A CA 1
ATOM 1796 C C . PHE A 1 211 ? -6.972 7.821 20.724 1.00 77.19 211 PHE A C 1
ATOM 1798 O O . PHE A 1 211 ? -7.361 8.811 21.341 1.00 77.19 211 PHE A O 1
ATOM 1805 N N . SER A 1 212 ? -7.222 7.660 19.427 1.00 78.06 212 SER A N 1
ATOM 1806 C CA . SER A 1 212 ? -7.965 8.621 18.615 1.00 78.06 212 SER A CA 1
ATOM 1807 C C . SER A 1 212 ? -8.926 7.931 17.652 1.00 78.06 212 SER A C 1
ATOM 1809 O O . SER A 1 212 ? -8.613 6.897 17.053 1.00 78.06 212 SER A O 1
ATOM 1811 N N . ILE A 1 213 ? -10.107 8.526 17.494 1.00 78.25 213 ILE A N 1
ATOM 1812 C CA . ILE A 1 213 ? -11.147 8.072 16.568 1.00 78.25 213 ILE A CA 1
ATOM 1813 C C . ILE A 1 213 ? -11.534 9.223 15.634 1.00 78.25 213 ILE A C 1
ATOM 1815 O O . ILE A 1 213 ? -11.704 10.366 16.059 1.00 78.25 213 ILE A O 1
ATOM 1819 N N . GLY A 1 214 ? -11.712 8.902 14.354 1.00 74.56 214 GLY A N 1
ATOM 1820 C CA . GLY A 1 214 ? -12.234 9.804 13.330 1.00 74.56 214 GLY A CA 1
ATOM 1821 C C . GLY A 1 214 ? -11.182 10.594 12.560 1.00 74.56 214 GLY A C 1
ATOM 1822 O O . GLY A 1 214 ? -11.527 11.286 11.602 1.00 74.56 214 GLY A O 1
ATOM 1823 N N . ASN A 1 215 ? -9.897 10.445 12.894 1.00 82.50 215 ASN A N 1
ATOM 1824 C CA . ASN A 1 215 ? -8.827 11.158 12.205 1.00 82.50 215 ASN A CA 1
ATOM 1825 C C . ASN A 1 215 ? -8.473 10.528 10.848 1.00 82.50 215 ASN A C 1
ATOM 1827 O O . ASN A 1 215 ? -7.545 9.729 10.725 1.00 82.50 215 ASN A O 1
ATOM 1831 N N . LEU A 1 216 ? -9.209 10.914 9.805 1.00 84.88 216 LEU A N 1
ATOM 1832 C CA . LEU A 1 216 ? -8.937 10.474 8.434 1.00 84.88 216 LEU A CA 1
ATOM 1833 C C . LEU A 1 216 ? -7.588 10.992 7.903 1.00 84.88 216 LEU A C 1
ATOM 1835 O O . LEU A 1 216 ? -6.928 10.306 7.131 1.00 84.88 216 LEU A O 1
ATOM 1839 N N . THR A 1 217 ? -7.160 12.191 8.305 1.00 86.62 217 THR A N 1
ATOM 1840 C CA . THR A 1 217 ? -5.863 12.748 7.886 1.00 86.62 217 THR A CA 1
ATOM 1841 C C . THR A 1 217 ? -4.725 11.860 8.382 1.00 86.62 217 THR A C 1
ATOM 1843 O O . THR A 1 217 ? -3.910 11.412 7.579 1.00 86.62 217 THR A O 1
ATOM 1846 N N . LEU A 1 218 ? -4.739 11.528 9.674 1.00 87.00 218 LEU A N 1
ATOM 1847 C CA . LEU A 1 218 ? -3.778 10.622 10.288 1.00 87.00 218 LEU A CA 1
ATOM 1848 C C . LEU A 1 218 ? -3.871 9.215 9.688 1.00 87.00 218 LEU A C 1
ATOM 1850 O O . LEU A 1 218 ? -2.846 8.613 9.391 1.00 87.00 218 LEU A O 1
ATOM 1854 N N . TYR A 1 219 ? -5.085 8.704 9.450 1.00 90.69 219 TYR A N 1
ATOM 1855 C CA . TYR A 1 219 ? -5.261 7.397 8.814 1.00 90.69 219 TYR A CA 1
ATOM 1856 C C . TYR A 1 219 ? -4.591 7.327 7.439 1.00 90.69 219 TYR A C 1
ATOM 1858 O O . TYR A 1 219 ? -3.868 6.371 7.154 1.00 90.69 219 TYR A O 1
ATOM 1866 N N . ASN A 1 220 ? -4.804 8.350 6.608 1.00 93.69 220 ASN A N 1
ATOM 1867 C CA . ASN A 1 220 ? -4.231 8.430 5.270 1.00 93.69 220 ASN A CA 1
ATOM 1868 C C . ASN A 1 220 ? -2.701 8.551 5.307 1.00 93.69 220 ASN A C 1
ATOM 1870 O O . ASN A 1 220 ? -2.009 7.826 4.595 1.00 93.69 220 ASN A O 1
ATOM 1874 N N . GLU A 1 221 ? -2.167 9.428 6.155 1.00 94.19 221 GLU A N 1
ATOM 1875 C CA . GLU A 1 221 ? -0.722 9.575 6.353 1.00 94.19 221 GLU A CA 1
ATOM 1876 C C . GLU A 1 221 ? -0.075 8.238 6.749 1.00 94.19 221 GLU A C 1
ATOM 1878 O O . GLU A 1 221 ? 0.870 7.776 6.109 1.00 94.19 221 GLU A O 1
ATOM 1883 N N . GLN A 1 222 ? -0.624 7.564 7.763 1.00 93.88 222 GLN A N 1
ATOM 1884 C CA . GLN A 1 222 ? -0.077 6.299 8.253 1.00 93.88 222 GLN A CA 1
ATOM 1885 C C . GLN A 1 222 ? -0.204 5.174 7.214 1.00 93.88 222 GLN A C 1
ATOM 1887 O O . GLN A 1 222 ? 0.715 4.371 7.069 1.00 93.88 222 GLN A O 1
ATOM 1892 N N . ALA A 1 223 ? -1.301 5.118 6.450 1.00 96.69 223 ALA A N 1
ATOM 1893 C CA . ALA A 1 223 ? -1.465 4.157 5.356 1.00 96.69 223 ALA A CA 1
ATOM 1894 C C . ALA A 1 223 ? -0.427 4.365 4.236 1.00 96.69 223 ALA A C 1
ATOM 1896 O O . ALA A 1 223 ? 0.120 3.394 3.702 1.00 96.69 223 ALA A O 1
ATOM 1897 N N . PHE A 1 224 ? -0.118 5.622 3.909 1.00 98.31 224 PHE A N 1
ATOM 1898 C CA . PHE A 1 224 ? 0.948 5.975 2.976 1.00 98.31 224 PHE A CA 1
ATOM 1899 C C . PHE A 1 224 ? 2.324 5.525 3.494 1.00 98.31 224 PHE A C 1
ATOM 1901 O O . PHE A 1 224 ? 3.019 4.789 2.789 1.00 98.31 224 PHE A O 1
ATOM 1908 N N . PHE A 1 225 ? 2.674 5.856 4.742 1.00 97.81 225 PHE A N 1
ATOM 1909 C CA . PHE A 1 225 ? 3.961 5.475 5.339 1.00 97.81 225 PHE A CA 1
ATOM 1910 C C . PHE A 1 225 ? 4.132 3.958 5.439 1.00 97.81 225 PHE A C 1
ATOM 1912 O O . PHE A 1 225 ? 5.161 3.430 5.023 1.00 97.81 225 PHE A O 1
ATOM 1919 N N . LYS A 1 226 ? 3.111 3.227 5.902 1.00 97.50 226 LYS A N 1
ATOM 1920 C CA . LYS A 1 226 ? 3.171 1.759 6.022 1.00 97.50 226 LYS A CA 1
ATOM 1921 C C . LYS A 1 226 ? 3.338 1.064 4.674 1.00 97.50 226 LYS A C 1
ATOM 1923 O O . LYS A 1 226 ? 4.059 0.072 4.577 1.00 97.50 226 LYS A O 1
ATOM 1928 N N . SER A 1 227 ? 2.732 1.614 3.622 1.00 98.69 227 SER A N 1
ATOM 1929 C CA . SER A 1 227 ? 2.932 1.126 2.253 1.00 98.69 227 SER A CA 1
ATOM 1930 C C . SER A 1 227 ? 4.375 1.326 1.788 1.00 98.69 227 SER A C 1
ATOM 1932 O O . SER A 1 227 ? 4.963 0.405 1.223 1.00 98.69 227 SER A O 1
ATOM 1934 N N . ALA A 1 228 ? 4.959 2.499 2.060 1.00 98.69 228 ALA A N 1
ATOM 1935 C CA . ALA A 1 228 ? 6.348 2.802 1.726 1.00 98.69 228 ALA A CA 1
ATOM 1936 C C . ALA A 1 228 ? 7.334 1.905 2.478 1.00 98.69 228 ALA A C 1
ATOM 1938 O O . ALA A 1 228 ? 8.203 1.292 1.867 1.00 98.69 228 ALA A O 1
ATOM 1939 N N . GLU A 1 229 ? 7.181 1.798 3.798 1.00 98.25 229 GLU A N 1
ATOM 1940 C CA . GLU A 1 229 ? 8.038 0.976 4.657 1.00 98.25 229 GLU A CA 1
ATOM 1941 C C . GLU A 1 229 ? 8.043 -0.484 4.204 1.00 98.25 229 GLU A C 1
ATOM 1943 O O . GLU A 1 229 ? 9.103 -1.101 4.082 1.00 98.25 229 GLU A O 1
ATOM 1948 N N . TRP A 1 230 ? 6.868 -1.042 3.901 1.00 98.31 230 TRP A N 1
ATOM 1949 C CA . TRP A 1 230 ? 6.787 -2.417 3.425 1.00 98.31 230 TRP A CA 1
ATOM 1950 C C . TRP A 1 230 ? 7.468 -2.595 2.066 1.00 98.31 230 TRP A C 1
ATOM 1952 O O . TRP A 1 230 ? 8.218 -3.552 1.880 1.00 98.31 230 TRP A O 1
ATOM 1962 N N . LEU A 1 231 ? 7.252 -1.673 1.121 1.00 98.81 231 LEU A N 1
ATOM 1963 C CA . LEU A 1 231 ? 7.904 -1.745 -0.187 1.00 98.81 231 LEU A CA 1
ATOM 1964 C C . LEU A 1 231 ? 9.425 -1.639 -0.047 1.00 98.81 231 LEU A C 1
ATOM 1966 O O . LEU A 1 231 ? 10.134 -2.442 -0.641 1.00 98.81 231 LEU A O 1
ATOM 1970 N N . LEU A 1 232 ? 9.933 -0.716 0.772 1.00 98.69 232 LEU A N 1
ATOM 1971 C CA . LEU A 1 232 ? 11.375 -0.543 0.962 1.00 98.69 232 LEU A CA 1
ATOM 1972 C C . LEU A 1 232 ? 12.012 -1.794 1.581 1.00 98.69 232 LEU A C 1
ATOM 1974 O O . LEU A 1 232 ? 13.042 -2.254 1.109 1.00 98.69 232 LEU A O 1
ATOM 1978 N N . THR A 1 233 ? 11.374 -2.381 2.596 1.00 98.00 233 THR A N 1
ATOM 1979 C CA . THR A 1 233 ? 11.904 -3.559 3.313 1.00 98.00 233 THR A CA 1
ATOM 1980 C C . THR A 1 233 ? 11.817 -4.869 2.527 1.00 98.00 233 THR A C 1
ATOM 1982 O O . THR A 1 233 ? 12.456 -5.847 2.905 1.00 98.00 233 THR A O 1
ATOM 1985 N N . THR A 1 234 ? 11.022 -4.918 1.456 1.00 98.00 234 THR A N 1
ATOM 1986 C CA . THR A 1 234 ? 10.825 -6.121 0.624 1.00 98.00 234 THR A CA 1
ATOM 1987 C C . THR A 1 234 ? 11.374 -5.978 -0.793 1.00 98.00 234 THR A C 1
ATOM 1989 O O . THR A 1 234 ? 11.210 -6.881 -1.617 1.00 98.00 234 THR A O 1
ATOM 1992 N N . GLN A 1 235 ? 12.012 -4.846 -1.093 1.00 98.38 235 GLN A N 1
ATOM 1993 C CA . GLN A 1 235 ? 12.679 -4.612 -2.363 1.00 98.38 235 GLN A CA 1
ATOM 1994 C C . GLN A 1 235 ? 13.903 -5.524 -2.486 1.00 98.38 235 GLN A C 1
ATOM 1996 O O . GLN A 1 235 ? 14.653 -5.698 -1.533 1.00 98.38 235 GLN A O 1
ATOM 2001 N N . ASN A 1 236 ? 14.130 -6.111 -3.662 1.00 97.25 236 ASN A N 1
ATOM 2002 C CA . ASN A 1 236 ? 15.353 -6.874 -3.886 1.00 97.25 236 ASN A CA 1
ATOM 2003 C C . ASN A 1 236 ? 16.570 -5.935 -4.011 1.00 97.25 236 ASN A C 1
ATOM 2005 O O . ASN A 1 236 ? 16.624 -5.103 -4.919 1.00 97.25 236 ASN A O 1
ATOM 2009 N N . ASP A 1 237 ? 17.575 -6.111 -3.156 1.00 94.69 237 ASP A N 1
ATOM 2010 C CA . ASP A 1 237 ? 18.752 -5.227 -3.104 1.00 94.69 237 ASP A CA 1
ATOM 2011 C C . ASP A 1 237 ? 19.634 -5.289 -4.362 1.00 94.69 237 ASP A C 1
ATOM 2013 O O . ASP A 1 237 ? 20.329 -4.328 -4.700 1.00 94.69 237 ASP A O 1
ATOM 2017 N N . ILE A 1 238 ? 19.578 -6.393 -5.113 1.00 93.56 238 ILE A N 1
ATOM 2018 C CA . ILE A 1 238 ? 20.379 -6.584 -6.327 1.00 93.56 238 ILE A CA 1
ATOM 2019 C C . ILE A 1 238 ? 19.636 -6.024 -7.541 1.00 93.56 238 ILE A C 1
ATOM 2021 O O . ILE A 1 238 ? 20.148 -5.163 -8.257 1.00 93.56 238 ILE A O 1
ATOM 2025 N N . THR A 1 239 ? 18.418 -6.509 -7.782 1.00 94.69 239 THR A N 1
ATOM 2026 C CA . THR A 1 239 ? 17.671 -6.226 -9.014 1.00 94.69 239 THR A CA 1
ATOM 2027 C C . THR A 1 239 ? 16.728 -5.039 -8.883 1.00 94.69 239 THR A C 1
ATOM 2029 O O . THR A 1 239 ? 16.354 -4.445 -9.890 1.00 94.69 239 THR A O 1
ATOM 2032 N N . GLY A 1 240 ? 16.326 -4.699 -7.659 1.00 96.31 240 GLY A N 1
ATOM 2033 C CA . GLY A 1 240 ? 15.316 -3.688 -7.354 1.00 96.31 240 GLY A CA 1
ATOM 2034 C C . GLY A 1 240 ? 13.877 -4.147 -7.548 1.00 96.31 240 GLY A C 1
ATOM 2035 O O . GLY A 1 240 ? 12.955 -3.390 -7.247 1.00 96.31 240 GLY A O 1
ATOM 2036 N N . CYS A 1 241 ? 13.671 -5.375 -8.026 1.00 97.00 241 CYS A N 1
ATOM 2037 C CA . CYS A 1 241 ? 12.353 -5.937 -8.279 1.00 97.00 241 CYS A CA 1
ATOM 2038 C C . CYS A 1 241 ? 11.621 -6.335 -6.996 1.00 97.00 241 CYS A C 1
ATOM 2040 O O . CYS A 1 241 ? 12.215 -6.904 -6.079 1.00 97.00 241 CYS A O 1
ATOM 2042 N N . TRP A 1 242 ? 10.300 -6.156 -6.999 1.00 97.88 242 TRP A N 1
ATOM 2043 C CA . TRP A 1 242 ? 9.410 -6.914 -6.119 1.00 97.88 242 TRP A CA 1
ATOM 2044 C C . TRP A 1 242 ? 8.879 -8.140 -6.860 1.00 97.88 242 TRP A C 1
ATOM 2046 O O . TRP A 1 242 ? 7.977 -8.038 -7.697 1.00 97.88 242 TRP A O 1
ATOM 2056 N N . TYR A 1 243 ? 9.464 -9.300 -6.564 1.00 96.50 243 TYR A N 1
ATOM 2057 C CA . TYR A 1 243 ? 9.123 -10.555 -7.225 1.00 96.50 243 TYR A CA 1
ATOM 2058 C C . TYR A 1 243 ? 7.793 -11.123 -6.736 1.00 96.50 243 TYR A C 1
ATOM 2060 O O . TYR A 1 243 ? 7.556 -11.301 -5.542 1.00 96.50 243 TYR A O 1
ATOM 2068 N N . MET A 1 244 ? 6.931 -11.458 -7.687 1.00 95.81 244 MET A N 1
ATOM 2069 C CA . MET A 1 244 ? 5.652 -12.095 -7.420 1.00 95.81 244 MET A CA 1
ATOM 2070 C C . MET A 1 244 ? 5.838 -13.594 -7.213 1.00 95.81 244 MET A C 1
ATOM 2072 O O . MET A 1 244 ? 6.311 -14.294 -8.101 1.00 95.81 244 MET A O 1
ATOM 2076 N N . THR A 1 245 ? 5.403 -14.113 -6.068 1.00 94.44 245 THR A N 1
ATOM 2077 C CA . THR A 1 245 ? 5.543 -15.536 -5.703 1.00 94.44 245 THR A CA 1
ATOM 2078 C C . THR A 1 245 ? 4.402 -16.424 -6.208 1.00 94.44 245 THR A C 1
ATOM 2080 O O . THR A 1 245 ? 4.351 -17.612 -5.900 1.00 94.44 245 THR A O 1
ATOM 2083 N N . ILE A 1 246 ? 3.480 -15.864 -6.993 1.00 94.75 246 ILE A N 1
ATOM 2084 C CA . ILE A 1 246 ? 2.302 -16.563 -7.516 1.00 94.75 246 ILE A CA 1
ATOM 2085 C C . ILE A 1 246 ? 2.362 -16.704 -9.036 1.00 94.75 246 ILE A C 1
ATOM 2087 O O . ILE A 1 246 ? 2.951 -15.878 -9.735 1.00 94.75 246 ILE A O 1
ATOM 2091 N N . VAL A 1 247 ? 1.689 -17.733 -9.547 1.00 94.06 247 VAL A N 1
ATOM 2092 C CA . VAL A 1 247 ? 1.473 -17.916 -10.985 1.00 94.06 247 VAL A CA 1
ATOM 2093 C C . VAL A 1 247 ? 0.477 -16.871 -11.487 1.00 94.06 247 VAL A C 1
ATOM 2095 O O . VAL A 1 247 ? -0.556 -16.634 -10.858 1.00 94.06 247 VAL A O 1
ATOM 2098 N N . ARG A 1 248 ? 0.739 -16.301 -12.664 1.00 92.69 248 ARG A N 1
ATOM 2099 C CA . ARG A 1 248 ? -0.241 -15.507 -13.409 1.00 92.69 248 ARG A CA 1
ATOM 2100 C C . ARG A 1 248 ? -0.509 -16.155 -14.763 1.00 92.69 248 ARG A C 1
ATOM 2102 O O . ARG A 1 248 ? 0.338 -16.145 -15.646 1.00 92.69 248 ARG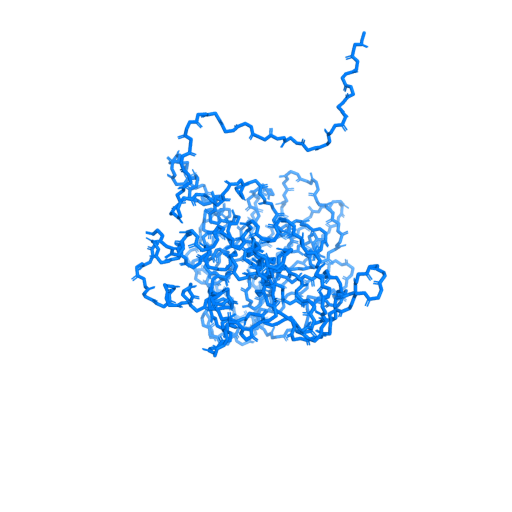 A O 1
ATOM 2109 N N . GLN A 1 249 ? -1.716 -16.692 -14.912 1.00 89.94 249 GLN A N 1
ATOM 2110 C CA . GLN A 1 249 ? -2.222 -17.244 -16.168 1.00 89.94 249 GLN A CA 1
ATOM 2111 C C . GLN A 1 249 ? -3.051 -16.189 -16.914 1.00 89.94 249 GLN A C 1
ATOM 2113 O O . GLN A 1 249 ? -3.914 -15.537 -16.309 1.00 89.94 249 GLN A O 1
ATOM 2118 N N . PHE A 1 250 ? -2.810 -16.046 -18.215 1.00 86.38 250 PHE A N 1
ATOM 2119 C CA . PHE A 1 250 ? -3.666 -15.328 -19.161 1.00 86.38 250 PHE A CA 1
ATOM 2120 C C . PHE A 1 250 ? -4.354 -16.329 -20.108 1.00 86.38 250 PHE A C 1
ATOM 2122 O O . PHE A 1 250 ? -4.062 -17.527 -20.075 1.00 86.38 250 PHE A O 1
ATOM 2129 N N . ALA A 1 251 ? -5.294 -15.856 -20.930 1.00 71.06 251 ALA A N 1
ATOM 2130 C CA . ALA A 1 251 ? -5.846 -16.672 -22.013 1.00 71.06 251 ALA A CA 1
ATOM 2131 C C . ALA A 1 251 ? -4.755 -16.944 -23.072 1.00 71.06 251 ALA A C 1
ATOM 2133 O O . ALA A 1 251 ? -3.918 -16.072 -23.283 1.00 71.06 251 ALA A O 1
ATOM 2134 N N . GLN A 1 252 ? -4.785 -18.117 -23.725 1.00 62.62 252 GLN A N 1
ATOM 2135 C CA . GLN A 1 252 ? -3.862 -18.533 -24.806 1.00 62.62 252 GLN A CA 1
ATOM 2136 C C . GLN A 1 252 ? -2.385 -18.700 -24.382 1.00 62.62 252 GLN A C 1
ATOM 2138 O O . GLN A 1 252 ? -1.545 -17.886 -24.736 1.00 62.62 252 GLN A O 1
ATOM 2143 N N . ASP A 1 253 ? -2.053 -19.755 -23.628 1.00 73.38 253 ASP A N 1
ATOM 2144 C CA . ASP A 1 253 ? -0.679 -20.233 -23.324 1.00 73.38 253 ASP A CA 1
ATOM 2145 C C . ASP A 1 253 ? 0.304 -19.263 -22.635 1.00 73.38 253 ASP A C 1
ATOM 2147 O O . ASP A 1 253 ? 1.414 -19.647 -22.265 1.00 73.38 253 ASP A O 1
ATOM 2151 N N . TYR A 1 254 ? -0.093 -18.018 -22.387 1.00 83.88 254 TYR A N 1
ATOM 2152 C CA . TYR A 1 254 ? 0.711 -17.040 -21.666 1.00 83.88 254 TYR A CA 1
ATOM 2153 C C . TYR A 1 254 ? 0.631 -17.291 -20.161 1.00 83.88 254 TYR A C 1
ATOM 2155 O O . TYR A 1 254 ? -0.385 -17.029 -19.503 1.00 83.88 254 TYR A O 1
ATOM 2163 N N . LYS A 1 255 ? 1.735 -17.788 -19.607 1.00 89.06 255 LYS A N 1
ATOM 2164 C CA . LYS A 1 255 ? 1.872 -18.102 -18.189 1.00 89.06 255 LYS A CA 1
ATOM 2165 C C . LYS A 1 255 ? 3.133 -17.466 -17.627 1.00 89.06 255 LYS A C 1
ATOM 2167 O O . LYS A 1 255 ? 4.235 -17.728 -18.092 1.00 89.06 255 LYS A O 1
ATOM 2172 N N . LEU A 1 256 ? 2.965 -16.693 -16.563 1.00 91.94 256 LEU A N 1
ATOM 2173 C CA . LEU A 1 256 ? 4.062 -16.266 -15.707 1.00 91.94 256 LEU A CA 1
ATOM 2174 C C . LEU A 1 256 ? 4.173 -17.241 -14.542 1.00 91.94 256 LEU A C 1
ATOM 2176 O O . LEU A 1 256 ? 3.264 -17.338 -13.710 1.00 91.94 256 LEU A O 1
ATOM 2180 N N . ASN A 1 257 ? 5.282 -17.970 -14.493 1.00 91.62 257 ASN A N 1
ATOM 2181 C CA . ASN A 1 257 ? 5.662 -18.742 -13.315 1.00 91.62 257 ASN A CA 1
ATOM 2182 C C . ASN A 1 257 ? 6.145 -17.792 -12.208 1.00 91.62 257 ASN A C 1
ATOM 2184 O O . ASN A 1 257 ? 6.549 -16.675 -12.530 1.00 91.62 257 ASN A O 1
ATOM 2188 N N . PRO A 1 258 ? 6.106 -18.199 -10.924 1.00 94.38 258 PRO A N 1
ATOM 2189 C CA . PRO A 1 258 ? 6.592 -17.381 -9.816 1.00 94.38 258 PRO A CA 1
ATOM 2190 C C . PRO A 1 258 ? 7.993 -16.804 -10.061 1.00 94.38 258 PRO A C 1
ATOM 2192 O O . PRO A 1 258 ? 8.792 -17.381 -10.794 1.00 94.38 258 PRO A O 1
ATOM 2195 N N . ASN A 1 259 ? 8.293 -15.702 -9.378 1.00 93.12 259 ASN A N 1
ATOM 2196 C CA . ASN A 1 259 ? 9.487 -14.865 -9.521 1.00 93.12 259 ASN A CA 1
ATOM 2197 C C . ASN A 1 259 ? 9.495 -13.947 -10.753 1.00 93.12 259 ASN A C 1
ATOM 2199 O O . ASN A 1 259 ? 10.550 -13.593 -11.272 1.00 93.12 259 ASN A O 1
ATOM 2203 N N . TRP A 1 260 ? 8.321 -13.484 -11.183 1.00 93.94 260 TRP A N 1
ATOM 2204 C CA . TRP A 1 260 ? 8.197 -12.429 -12.191 1.00 93.94 260 TRP A CA 1
ATOM 2205 C C . TRP A 1 260 ? 8.141 -11.035 -11.546 1.00 93.94 260 TRP A C 1
ATOM 2207 O O . TRP A 1 260 ? 7.662 -10.869 -10.423 1.00 93.94 260 TRP A O 1
ATOM 2217 N N . CYS A 1 261 ? 8.647 -10.026 -12.256 1.00 95.31 261 CYS A N 1
ATOM 2218 C CA . CYS A 1 261 ? 8.741 -8.631 -11.811 1.00 95.31 261 CYS A CA 1
ATOM 2219 C C . CYS A 1 261 ? 7.854 -7.754 -12.698 1.00 95.31 261 CYS A C 1
ATOM 2221 O O . CYS A 1 261 ? 7.911 -7.889 -13.909 1.00 95.31 261 CYS A O 1
ATOM 2223 N N . SER A 1 262 ? 7.031 -6.870 -12.137 1.00 97.69 262 SER A N 1
ATOM 2224 C CA . SER A 1 262 ? 6.089 -6.061 -12.927 1.00 97.69 262 SER A CA 1
ATOM 2225 C C . SER A 1 262 ? 6.590 -4.638 -13.115 1.00 97.69 262 SER A C 1
ATOM 2227 O O . SER A 1 262 ? 6.820 -3.952 -12.115 1.00 97.69 262 SER A O 1
ATOM 2229 N N . SER A 1 263 ? 6.661 -4.139 -14.354 1.00 98.12 263 SER A N 1
ATOM 2230 C CA . SER A 1 263 ? 7.048 -2.744 -14.587 1.00 98.12 263 SER A CA 1
ATOM 2231 C C . SER A 1 263 ? 6.123 -1.745 -13.886 1.00 98.12 263 SER A C 1
ATOM 2233 O O . SER A 1 263 ? 6.566 -0.693 -13.419 1.00 98.12 263 SER A O 1
ATOM 2235 N N . MET A 1 264 ? 4.831 -2.065 -13.789 1.00 98.56 264 MET A N 1
ATOM 2236 C CA . MET A 1 264 ? 3.839 -1.211 -13.148 1.00 98.56 264 MET A CA 1
ATOM 2237 C C . MET A 1 264 ? 4.076 -1.133 -11.639 1.00 98.56 264 MET A C 1
ATOM 2239 O O . MET A 1 264 ? 4.019 -0.043 -11.072 1.00 98.56 264 MET A O 1
ATOM 2243 N N . SER A 1 265 ? 4.383 -2.267 -10.991 1.00 98.50 265 SER A N 1
ATOM 2244 C CA . SER A 1 265 ? 4.798 -2.280 -9.580 1.00 98.50 265 SER A CA 1
ATOM 2245 C C . SER A 1 265 ? 6.012 -1.384 -9.360 1.00 98.50 265 SER A C 1
ATOM 2247 O O . SER A 1 265 ? 5.994 -0.566 -8.445 1.00 98.50 265 SER A O 1
ATOM 2249 N N . GLN A 1 266 ? 7.029 -1.516 -10.220 1.00 98.69 266 GLN A N 1
ATOM 2250 C CA . GLN A 1 266 ? 8.258 -0.734 -10.123 1.00 98.69 266 GLN A CA 1
ATOM 2251 C C . GLN A 1 266 ? 7.985 0.775 -10.224 1.00 98.69 266 GLN A C 1
ATOM 2253 O O . GLN A 1 266 ? 8.439 1.536 -9.373 1.00 98.69 266 GLN A O 1
ATOM 2258 N N . GLY A 1 267 ? 7.199 1.197 -11.221 1.00 98.75 267 GLY A N 1
ATOM 2259 C CA . GLY A 1 267 ? 6.877 2.609 -11.443 1.00 98.75 267 GLY A CA 1
ATOM 2260 C C . GLY A 1 267 ? 6.085 3.231 -10.298 1.00 98.75 267 GLY A C 1
ATOM 2261 O O . GLY A 1 267 ? 6.461 4.277 -9.780 1.00 98.75 267 GLY A O 1
ATOM 2262 N N . LEU A 1 268 ? 5.027 2.553 -9.846 1.00 98.88 268 LEU A N 1
ATOM 2263 C CA . LEU A 1 268 ? 4.206 3.034 -8.732 1.00 98.88 268 LEU A CA 1
ATOM 2264 C C . LEU A 1 268 ? 5.004 3.126 -7.427 1.00 98.88 268 LEU A C 1
ATOM 2266 O O . LEU A 1 268 ? 4.823 4.073 -6.665 1.00 98.88 268 LEU A O 1
ATOM 2270 N N . ALA A 1 269 ? 5.875 2.153 -7.153 1.00 98.88 269 ALA A N 1
ATOM 2271 C CA . ALA A 1 269 ? 6.715 2.183 -5.963 1.00 98.88 269 ALA A CA 1
ATOM 2272 C C . ALA A 1 269 ? 7.754 3.315 -6.026 1.00 98.88 269 ALA A C 1
ATOM 2274 O O . ALA A 1 269 ? 7.932 4.018 -5.034 1.00 98.88 269 ALA A O 1
ATOM 2275 N N . ALA A 1 270 ? 8.370 3.553 -7.191 1.00 98.81 270 ALA A N 1
ATOM 2276 C CA . ALA A 1 270 ? 9.265 4.692 -7.400 1.00 98.81 270 ALA A CA 1
ATOM 2277 C C . ALA A 1 270 ? 8.549 6.028 -7.129 1.00 98.81 270 ALA A C 1
ATOM 2279 O O . ALA A 1 270 ? 9.009 6.816 -6.305 1.00 98.81 270 ALA A O 1
ATOM 2280 N N . SER A 1 271 ? 7.366 6.231 -7.719 1.00 98.81 271 SER A N 1
ATOM 2281 C CA . SER A 1 271 ? 6.516 7.406 -7.480 1.00 98.81 271 SER A CA 1
ATOM 2282 C C . SER A 1 271 ? 6.144 7.605 -6.008 1.00 98.81 271 SER A C 1
ATOM 2284 O O . SER A 1 271 ? 6.058 8.735 -5.520 1.00 98.81 271 SER A O 1
ATOM 2286 N N . LEU A 1 272 ? 5.901 6.507 -5.290 1.00 98.81 272 LEU A N 1
ATOM 2287 C CA . LEU A 1 272 ? 5.580 6.514 -3.865 1.00 98.81 272 LEU A CA 1
ATOM 2288 C C . LEU A 1 272 ? 6.803 6.907 -3.021 1.00 98.81 272 LEU A C 1
ATOM 2290 O O . LEU A 1 272 ? 6.677 7.707 -2.095 1.00 98.81 272 LEU A O 1
ATOM 2294 N N . PHE A 1 273 ? 7.989 6.401 -3.361 1.00 98.88 273 PHE A N 1
ATOM 2295 C CA . PHE A 1 273 ? 9.235 6.742 -2.678 1.00 98.88 273 PHE A CA 1
ATOM 2296 C C . PHE A 1 273 ? 9.682 8.184 -2.905 1.00 98.88 273 PHE A C 1
ATOM 2298 O O . PHE A 1 273 ? 10.141 8.814 -1.956 1.00 98.88 273 PHE A O 1
ATOM 2305 N N . ILE A 1 274 ? 9.499 8.744 -4.102 1.00 98.69 274 ILE A N 1
ATOM 2306 C CA . ILE A 1 274 ? 9.801 10.162 -4.352 1.00 98.69 274 ILE A CA 1
ATOM 2307 C C . ILE A 1 274 ? 8.926 11.072 -3.483 1.00 98.69 274 ILE A C 1
ATOM 2309 O O . ILE A 1 274 ? 9.432 12.00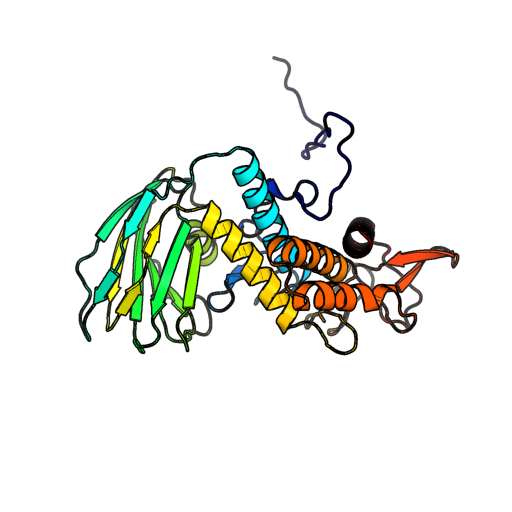7 -2.867 1.00 98.69 274 ILE A O 1
ATOM 2313 N N . ARG A 1 275 ? 7.647 10.727 -3.304 1.00 98.44 275 ARG A N 1
ATOM 2314 C CA . ARG A 1 275 ? 6.741 11.435 -2.381 1.00 98.44 275 ARG A CA 1
ATOM 2315 C C . ARG A 1 275 ? 7.139 11.288 -0.913 1.00 98.44 275 ARG A C 1
ATOM 2317 O O . ARG A 1 275 ? 6.972 12.219 -0.130 1.00 98.44 275 ARG A O 1
ATOM 2324 N N . MET A 1 276 ? 7.674 10.132 -0.517 1.00 98.38 276 MET A N 1
ATOM 2325 C CA . MET A 1 276 ? 8.250 9.966 0.823 1.00 98.38 276 MET A CA 1
ATOM 2326 C C . MET A 1 276 ? 9.496 10.830 0.997 1.00 98.38 276 MET A C 1
ATOM 2328 O O . MET A 1 276 ? 9.644 11.497 2.021 1.00 98.38 276 MET A O 1
ATOM 2332 N N . TYR A 1 277 ? 10.380 10.844 -0.000 1.00 98.50 277 TYR A N 1
ATOM 2333 C CA . TYR A 1 277 ? 11.593 11.651 0.017 1.00 98.50 277 TYR A CA 1
ATOM 2334 C C . TYR A 1 277 ? 11.267 13.144 0.100 1.00 98.50 277 TYR A C 1
ATOM 2336 O O . TYR A 1 277 ? 11.820 13.826 0.956 1.00 98.50 277 TYR A O 1
ATOM 2344 N N . SER A 1 278 ? 10.306 13.636 -0.687 1.00 97.19 278 SER A N 1
ATOM 2345 C CA . SER A 1 278 ? 9.910 15.048 -0.666 1.00 97.19 278 SER A CA 1
ATOM 2346 C C . SER A 1 278 ? 9.349 15.497 0.687 1.00 97.19 278 SER A C 1
ATOM 2348 O O . SER A 1 278 ? 9.478 16.662 1.044 1.00 97.19 278 SER A O 1
ATOM 2350 N N . LEU A 1 279 ? 8.712 14.591 1.437 1.00 96.31 279 LEU A N 1
ATOM 2351 C CA . LEU A 1 279 ? 8.144 14.892 2.755 1.00 96.31 279 LEU A CA 1
ATOM 2352 C C . LEU A 1 279 ? 9.156 14.781 3.898 1.00 96.31 279 LEU A C 1
ATOM 2354 O O . LEU A 1 279 ? 9.082 15.540 4.859 1.00 96.31 279 LEU A O 1
ATOM 2358 N N . THR A 1 280 ? 10.053 13.800 3.829 1.00 97.19 280 THR A N 1
ATOM 2359 C CA . THR A 1 280 ? 10.923 13.425 4.959 1.00 97.19 280 THR A CA 1
ATOM 2360 C C . THR A 1 280 ? 12.364 13.891 4.791 1.00 97.19 280 THR A C 1
ATOM 2362 O O . THR A 1 280 ? 13.104 13.956 5.768 1.00 97.19 280 THR A O 1
ATOM 2365 N N . ASN A 1 281 ? 12.781 14.180 3.555 1.00 97.50 281 ASN A N 1
ATOM 2366 C CA . ASN A 1 281 ? 14.167 14.424 3.156 1.00 97.50 281 ASN A CA 1
ATOM 2367 C C . ASN A 1 281 ? 15.134 13.265 3.507 1.00 97.50 281 ASN A C 1
ATOM 2369 O O . ASN A 1 281 ? 16.355 13.433 3.528 1.00 97.50 281 ASN A O 1
ATOM 2373 N N . GLU A 1 282 ? 14.618 12.059 3.785 1.00 98.44 282 GLU A N 1
ATOM 2374 C CA . GLU A 1 282 ? 15.443 10.899 4.127 1.00 98.44 282 GLU A CA 1
ATOM 2375 C C . GLU A 1 282 ? 15.937 10.171 2.867 1.00 98.44 282 GLU A C 1
ATOM 2377 O O . GLU A 1 282 ? 15.158 9.578 2.114 1.00 98.44 282 GLU A O 1
ATOM 2382 N N . LYS A 1 283 ? 17.262 10.120 2.675 1.00 98.25 283 LYS A N 1
ATOM 2383 C CA . LYS A 1 283 ? 17.909 9.518 1.489 1.00 98.25 283 LYS A CA 1
ATOM 2384 C C . LYS A 1 283 ? 17.544 8.055 1.225 1.00 98.25 283 LYS A C 1
ATOM 2386 O O . LYS A 1 283 ? 17.630 7.614 0.084 1.00 98.25 283 LYS A O 1
ATOM 2391 N N . LYS A 1 284 ? 17.123 7.296 2.244 1.00 98.50 284 LYS A N 1
ATOM 2392 C CA . LYS A 1 284 ? 16.694 5.896 2.075 1.00 98.50 284 LYS A CA 1
ATOM 2393 C C . LYS A 1 284 ? 15.552 5.762 1.059 1.00 98.50 284 LYS A C 1
ATOM 2395 O O . LYS A 1 284 ? 15.536 4.804 0.293 1.00 98.50 284 LYS A O 1
ATOM 2400 N N . TRP A 1 285 ? 14.649 6.745 1.003 1.00 98.69 285 TRP A N 1
ATOM 2401 C CA . TRP A 1 285 ? 13.535 6.753 0.056 1.00 98.69 285 TRP A CA 1
ATOM 2402 C C . TRP A 1 285 ? 14.009 7.050 -1.363 1.00 98.69 285 TRP A C 1
ATOM 2404 O O . TRP A 1 285 ? 13.659 6.317 -2.281 1.00 98.69 285 TRP A O 1
ATOM 2414 N N . LEU A 1 286 ? 14.878 8.051 -1.537 1.00 98.50 286 LEU A N 1
ATOM 2415 C CA . LEU A 1 286 ? 15.494 8.343 -2.834 1.00 98.50 286 LEU A CA 1
ATOM 2416 C C . LEU A 1 286 ? 16.273 7.131 -3.369 1.00 98.50 286 LEU A C 1
ATOM 2418 O O . LEU A 1 286 ? 16.104 6.740 -4.522 1.00 98.50 286 LEU A O 1
ATOM 2422 N N . ASN A 1 287 ? 17.065 6.484 -2.513 1.00 98.56 287 ASN A N 1
ATOM 2423 C CA . ASN A 1 287 ? 17.800 5.273 -2.868 1.00 98.56 287 ASN A CA 1
ATOM 2424 C C . ASN A 1 287 ? 16.853 4.128 -3.257 1.00 98.56 287 ASN A C 1
ATOM 2426 O O . ASN A 1 287 ? 17.092 3.466 -4.264 1.00 98.56 287 ASN A O 1
ATOM 2430 N N . GLY A 1 288 ? 15.757 3.930 -2.517 1.00 98.62 288 GLY A N 1
ATOM 2431 C CA . GLY A 1 288 ? 14.719 2.954 -2.861 1.00 98.62 288 GLY A CA 1
ATOM 2432 C C . GLY A 1 288 ? 14.061 3.236 -4.218 1.00 98.62 288 GLY A C 1
ATOM 2433 O O . GLY A 1 288 ? 13.814 2.311 -4.992 1.00 98.62 288 GLY A O 1
ATOM 2434 N N . ALA A 1 289 ? 13.831 4.510 -4.550 1.00 98.62 289 ALA A N 1
ATOM 2435 C CA . ALA A 1 289 ? 13.317 4.953 -5.849 1.00 98.62 289 ALA A CA 1
ATOM 2436 C C . ALA A 1 289 ? 14.299 4.660 -6.995 1.00 98.62 289 ALA A C 1
ATOM 2438 O O . ALA A 1 289 ? 13.915 4.051 -7.995 1.00 98.62 289 ALA A O 1
ATOM 2439 N N . LEU A 1 290 ? 15.577 5.015 -6.830 1.00 98.31 290 LEU A N 1
ATOM 2440 C CA . LEU A 1 290 ? 16.636 4.706 -7.798 1.00 98.31 290 LEU A CA 1
ATOM 2441 C C . LEU A 1 290 ? 16.788 3.193 -7.996 1.00 98.31 290 LEU A C 1
ATOM 2443 O O . LEU A 1 290 ? 16.907 2.710 -9.122 1.00 98.31 290 LEU A O 1
ATOM 2447 N N . GLN A 1 291 ? 16.722 2.430 -6.906 1.00 98.00 291 GLN A N 1
ATOM 2448 C CA . GLN A 1 291 ? 16.726 0.973 -6.930 1.00 98.00 291 GLN A CA 1
ATOM 2449 C C . GLN A 1 291 ? 15.502 0.427 -7.688 1.00 98.00 291 GLN A C 1
ATOM 2451 O O . GLN A 1 291 ? 15.641 -0.492 -8.492 1.00 98.00 291 GLN A O 1
ATOM 2456 N N . ALA A 1 292 ? 14.318 1.018 -7.501 1.00 98.31 292 ALA A N 1
ATOM 2457 C CA . ALA A 1 292 ? 13.070 0.562 -8.114 1.00 98.31 292 ALA A CA 1
ATOM 2458 C C . ALA A 1 292 ? 13.076 0.677 -9.642 1.00 98.31 292 ALA A C 1
ATOM 2460 O O . ALA A 1 292 ? 12.459 -0.153 -10.309 1.00 98.31 292 ALA A O 1
ATOM 2461 N N . ILE A 1 293 ? 13.783 1.663 -10.201 1.00 97.56 293 ILE A N 1
ATOM 2462 C CA . ILE A 1 293 ? 13.867 1.864 -11.654 1.00 97.56 293 ILE A CA 1
ATOM 2463 C C . ILE A 1 293 ? 15.008 1.080 -12.321 1.00 97.56 293 ILE A C 1
ATOM 2465 O O . ILE A 1 293 ? 15.044 1.001 -13.549 1.00 97.56 293 ILE A O 1
ATOM 2469 N N . LYS A 1 294 ? 15.907 0.437 -11.556 1.00 96.38 294 LYS A N 1
ATOM 2470 C CA . LYS A 1 294 ? 16.993 -0.400 -12.111 1.00 96.38 294 LYS A CA 1
ATOM 2471 C C . LYS A 1 294 ? 16.513 -1.423 -13.153 1.00 96.38 294 LYS A C 1
ATOM 2473 O O . LYS A 1 294 ? 17.177 -1.538 -14.191 1.00 96.38 294 LYS A O 1
ATOM 2478 N N . PRO A 1 295 ? 15.369 -2.122 -12.973 1.00 95.31 295 PRO A N 1
ATOM 2479 C CA . PRO A 1 295 ? 14.873 -3.061 -13.973 1.00 95.31 295 PRO A CA 1
ATOM 2480 C C . PRO A 1 295 ? 14.565 -2.443 -15.339 1.00 95.31 295 PRO A C 1
ATOM 2482 O O . PRO A 1 295 ? 14.570 -3.169 -16.328 1.00 95.31 295 PRO A O 1
ATOM 2485 N N . PHE A 1 296 ? 14.305 -1.135 -15.410 1.00 95.56 296 PHE A N 1
ATOM 2486 C CA . PHE A 1 296 ? 14.013 -0.426 -16.661 1.00 95.56 296 PHE A CA 1
ATOM 2487 C C . PHE A 1 296 ? 15.275 -0.108 -17.463 1.00 95.56 296 PHE A C 1
ATOM 2489 O O . PHE A 1 296 ? 15.231 0.015 -18.687 1.00 95.56 296 PHE A O 1
ATOM 2496 N N . LEU A 1 297 ? 16.401 0.036 -16.767 1.00 90.19 297 LEU A N 1
ATOM 2497 C CA . LEU A 1 297 ? 17.670 0.451 -17.354 1.00 90.19 297 LEU A CA 1
ATOM 2498 C C . LEU A 1 297 ? 18.482 -0.756 -17.831 1.00 90.19 297 LEU A C 1
ATOM 2500 O O . LEU A 1 297 ? 19.122 -0.694 -18.882 1.00 90.19 297 LEU A O 1
ATOM 2504 N N . SER A 1 298 ? 18.408 -1.871 -17.102 1.00 85.06 298 SER A N 1
ATOM 2505 C CA . SER A 1 298 ? 19.173 -3.076 -17.417 1.00 85.06 298 SER A CA 1
ATOM 2506 C C . SER A 1 298 ? 18.586 -3.883 -18.584 1.00 85.06 298 SER A C 1
ATOM 2508 O O . SER A 1 298 ? 17.388 -4.147 -18.646 1.00 85.06 298 SER A O 1
ATOM 2510 N N . ASN A 1 299 ? 19.465 -4.356 -19.474 1.00 78.62 299 ASN A N 1
ATOM 2511 C CA . ASN A 1 299 ? 19.125 -5.285 -20.560 1.00 78.62 299 ASN A CA 1
ATOM 2512 C C . ASN A 1 299 ? 19.018 -6.750 -20.092 1.00 78.62 299 ASN A C 1
ATOM 2514 O O . ASN A 1 299 ? 18.638 -7.620 -20.874 1.00 78.62 299 ASN A O 1
ATOM 2518 N N . SER A 1 300 ? 19.380 -7.046 -18.839 1.00 77.56 300 SER A N 1
ATOM 2519 C CA . SER A 1 300 ? 19.283 -8.397 -18.276 1.00 77.56 300 SER A CA 1
ATOM 2520 C C . SER A 1 300 ? 17.894 -8.732 -17.730 1.00 77.56 300 SER A C 1
ATOM 2522 O O . SER A 1 300 ? 17.651 -9.884 -17.375 1.00 77.56 300 SER A O 1
ATOM 2524 N N . THR A 1 301 ? 16.975 -7.763 -17.660 1.00 83.12 301 THR A N 1
ATOM 2525 C CA . THR A 1 301 ? 15.642 -7.984 -17.092 1.00 83.12 301 THR A CA 1
ATOM 2526 C C . THR A 1 301 ? 14.621 -8.382 -18.150 1.00 83.12 301 THR A C 1
ATOM 2528 O O . THR A 1 301 ? 14.692 -7.995 -19.315 1.00 83.12 301 THR A O 1
ATOM 2531 N N . ALA A 1 302 ? 13.608 -9.138 -17.726 1.00 85.25 302 ALA A N 1
ATOM 2532 C CA . ALA A 1 302 ? 12.458 -9.439 -18.569 1.00 85.25 302 ALA A CA 1
ATOM 2533 C C . ALA A 1 302 ? 11.513 -8.225 -18.739 1.00 85.25 302 ALA A C 1
ATOM 2535 O O . ALA A 1 302 ? 10.706 -8.188 -19.658 1.00 85.25 302 ALA A O 1
ATOM 2536 N N . VAL A 1 303 ? 11.638 -7.219 -17.867 1.00 93.31 303 VAL A N 1
ATOM 2537 C CA . VAL A 1 303 ? 10.781 -6.023 -17.811 1.00 93.31 303 VAL A CA 1
ATOM 2538 C C . VAL A 1 303 ? 10.990 -5.111 -19.020 1.00 93.31 303 VAL A C 1
ATOM 2540 O O . VAL A 1 303 ? 10.046 -4.479 -19.487 1.00 93.31 303 VAL A O 1
ATOM 2543 N N . LYS A 1 304 ? 12.223 -5.034 -19.526 1.00 92.81 304 LYS A N 1
ATOM 2544 C CA . LYS A 1 304 ? 12.583 -4.214 -20.681 1.00 92.81 304 LYS A CA 1
ATOM 2545 C C . LYS A 1 304 ? 12.397 -5.015 -21.974 1.00 92.81 304 LYS A C 1
ATOM 2547 O O . LYS A 1 304 ? 13.005 -6.073 -22.159 1.00 92.81 304 LYS A O 1
ATOM 2552 N N . ARG A 1 305 ? 11.557 -4.512 -22.877 1.00 91.56 305 ARG A N 1
ATOM 2553 C CA . ARG A 1 305 ? 11.293 -5.072 -24.212 1.00 91.56 305 ARG A CA 1
ATOM 2554 C C . ARG A 1 305 ? 11.332 -3.972 -25.267 1.00 91.56 305 ARG A C 1
ATOM 2556 O O . ARG A 1 305 ? 11.389 -2.788 -24.942 1.00 91.56 305 ARG A O 1
ATOM 2563 N N . TYR A 1 306 ? 11.310 -4.378 -26.531 1.00 90.88 306 TYR A N 1
ATOM 2564 C CA . TYR A 1 306 ? 11.201 -3.473 -27.667 1.00 90.88 306 TYR A CA 1
ATOM 2565 C C . TYR A 1 306 ? 10.030 -3.917 -28.543 1.00 90.88 306 TYR A C 1
ATOM 2567 O O . TYR A 1 306 ? 9.962 -5.074 -28.951 1.00 90.88 306 TYR A O 1
ATOM 2575 N N . TYR A 1 307 ? 9.090 -3.012 -28.795 1.00 88.25 307 TYR A N 1
ATOM 2576 C CA . TYR A 1 307 ? 8.057 -3.188 -29.808 1.00 88.25 307 TYR A CA 1
ATOM 2577 C C . TYR A 1 307 ? 8.660 -2.876 -31.181 1.00 88.25 307 TYR A C 1
ATOM 2579 O O . TYR A 1 307 ? 9.367 -1.874 -31.329 1.00 88.25 307 TYR A O 1
ATOM 2587 N N . ASP A 1 308 ? 8.422 -3.753 -32.159 1.00 88.25 308 ASP A N 1
ATOM 2588 C CA . ASP A 1 308 ? 8.968 -3.644 -33.523 1.00 88.25 308 ASP A CA 1
ATOM 2589 C C . ASP A 1 308 ? 10.506 -3.478 -33.561 1.00 88.25 308 ASP A C 1
ATOM 2591 O O . ASP A 1 308 ? 11.071 -2.729 -34.352 1.00 88.25 308 ASP A O 1
ATOM 2595 N N . GLY A 1 309 ? 11.205 -4.083 -32.592 1.00 86.06 309 GLY A N 1
ATOM 2596 C CA . GLY A 1 309 ? 12.664 -3.987 -32.450 1.00 86.06 309 GLY A CA 1
ATOM 2597 C C . GLY A 1 309 ? 13.216 -2.589 -32.127 1.00 86.06 309 GLY A C 1
ATOM 2598 O O . GLY A 1 309 ? 14.422 -2.447 -31.940 1.00 86.06 309 GLY A O 1
ATOM 2599 N N . ARG A 1 310 ? 12.364 -1.559 -32.025 1.00 91.31 310 ARG A N 1
ATOM 2600 C CA . ARG A 1 310 ? 12.788 -0.152 -31.956 1.00 91.31 310 ARG A CA 1
ATOM 2601 C C . ARG A 1 310 ? 12.232 0.607 -30.761 1.00 91.31 310 ARG A C 1
ATOM 2603 O O . ARG A 1 310 ? 12.941 1.413 -30.161 1.00 91.31 310 ARG A O 1
ATOM 2610 N N . TYR A 1 311 ? 10.970 0.389 -30.417 1.00 91.94 311 TYR A N 1
ATOM 2611 C CA . TYR A 1 311 ? 10.277 1.216 -29.435 1.00 91.94 311 TYR A CA 1
ATOM 2612 C C . TYR A 1 311 ? 10.373 0.584 -28.054 1.00 91.94 311 TYR A C 1
ATOM 2614 O O . TYR A 1 311 ? 9.838 -0.499 -27.833 1.00 91.94 311 TYR A O 1
ATOM 2622 N N . LEU A 1 312 ? 11.057 1.254 -27.124 1.00 92.06 312 LEU A N 1
ATOM 2623 C CA . LEU A 1 312 ? 11.172 0.788 -25.743 1.00 92.06 312 LEU A CA 1
ATOM 2624 C C . LEU A 1 312 ? 9.782 0.537 -25.147 1.00 92.06 312 LEU A C 1
ATOM 2626 O O . LEU A 1 312 ? 8.921 1.416 -25.161 1.00 92.06 312 LEU A O 1
ATOM 2630 N N . TRP A 1 313 ? 9.605 -0.645 -24.567 1.00 95.25 313 TRP A N 1
ATOM 2631 C CA . TRP A 1 313 ? 8.411 -1.021 -23.833 1.00 95.25 313 TRP A CA 1
ATOM 2632 C C . TRP A 1 313 ? 8.770 -1.583 -22.460 1.00 95.25 313 TRP A C 1
ATOM 2634 O O . TRP A 1 313 ? 9.659 -2.426 -22.330 1.00 95.25 313 TRP A O 1
ATOM 2644 N N . LEU A 1 314 ? 8.063 -1.119 -21.430 1.00 96.81 314 LEU A N 1
ATOM 2645 C CA . LEU A 1 314 ? 8.202 -1.607 -20.062 1.00 96.81 314 LEU A CA 1
ATOM 2646 C C . LEU A 1 314 ? 7.011 -2.515 -19.741 1.00 96.81 314 LEU A C 1
ATOM 2648 O O . LEU A 1 314 ? 5.872 -2.058 -19.647 1.00 96.81 314 LEU A O 1
ATOM 2652 N N . GLU A 1 315 ? 7.275 -3.812 -19.615 1.00 96.19 315 GLU A N 1
ATOM 2653 C CA . GLU A 1 315 ? 6.255 -4.854 -19.486 1.00 96.19 315 GLU A CA 1
ATOM 2654 C C . GLU A 1 315 ? 5.655 -4.936 -18.077 1.00 96.19 315 GLU A C 1
ATOM 2656 O O . GLU A 1 315 ? 6.344 -5.254 -17.101 1.00 96.19 315 GLU A O 1
ATOM 2661 N N . GLU A 1 316 ? 4.334 -4.746 -17.973 1.00 96.69 316 GLU A N 1
ATOM 2662 C CA . GLU A 1 316 ? 3.589 -5.005 -16.730 1.00 96.69 316 GLU A CA 1
ATOM 2663 C C . GLU A 1 316 ? 3.705 -6.477 -16.321 1.00 96.69 316 GLU A C 1
ATOM 2665 O O . GLU A 1 316 ? 3.766 -6.804 -15.134 1.00 96.69 316 GLU A O 1
ATOM 2670 N N . TYR A 1 317 ? 3.741 -7.348 -17.325 1.00 95.06 317 TYR A N 1
A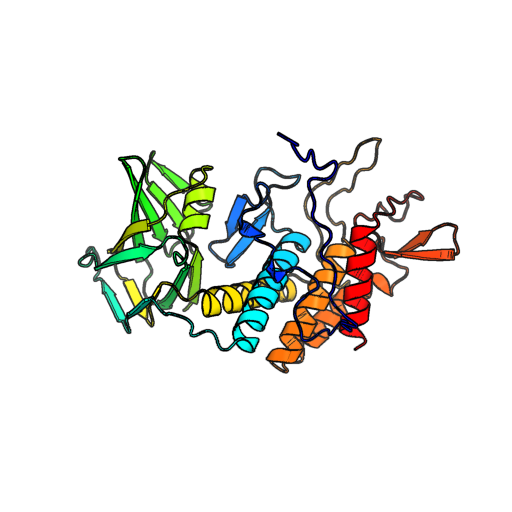TOM 2671 C CA . TYR A 1 317 ? 3.681 -8.796 -17.216 1.00 95.06 317 TYR A CA 1
ATOM 2672 C C . TYR A 1 317 ? 4.749 -9.408 -18.122 1.00 95.06 317 TYR A C 1
ATOM 2674 O O . TYR A 1 317 ? 4.421 -9.941 -19.183 1.00 95.06 317 TYR A O 1
ATOM 2682 N N . PRO A 1 318 ? 6.033 -9.294 -17.752 1.00 92.88 318 PRO A N 1
ATOM 2683 C CA . PRO A 1 318 ? 7.097 -9.749 -18.622 1.00 92.88 318 PRO A CA 1
ATOM 2684 C C . PRO A 1 318 ? 7.121 -11.269 -18.664 1.00 92.88 318 PRO A C 1
ATOM 2686 O O . PRO A 1 318 ? 7.409 -11.915 -17.654 1.00 92.88 318 PRO A O 1
ATOM 2689 N N . LEU A 1 319 ? 6.832 -11.828 -19.839 1.00 88.12 319 LEU A N 1
ATOM 2690 C CA . LEU A 1 319 ? 7.096 -13.235 -20.126 1.00 88.12 319 LEU A CA 1
ATOM 2691 C C . LEU A 1 319 ? 8.593 -13.524 -19.957 1.00 88.12 319 LEU A C 1
ATOM 2693 O O . LEU A 1 319 ? 9.417 -12.600 -19.913 1.00 88.12 319 LEU A O 1
ATOM 2697 N N . ASP A 1 320 ? 8.940 -14.807 -19.839 1.00 79.38 320 ASP A N 1
ATOM 2698 C CA . ASP A 1 320 ? 10.338 -15.232 -19.737 1.00 79.38 320 ASP A CA 1
ATOM 2699 C C . ASP A 1 320 ? 11.184 -14.560 -20.836 1.00 79.38 320 ASP A C 1
ATOM 2701 O O . ASP A 1 320 ? 10.703 -14.271 -21.929 1.00 79.38 320 ASP A O 1
ATOM 2705 N N . ARG A 1 321 ? 12.453 -14.267 -20.550 1.00 70.50 321 ARG A N 1
ATOM 2706 C CA . ARG A 1 321 ? 13.363 -13.653 -21.522 1.00 70.50 321 ARG A CA 1
ATOM 2707 C C . ARG A 1 321 ? 13.548 -14.510 -22.773 1.00 70.50 321 ARG A C 1
ATOM 2709 O O . ARG A 1 321 ? 13.798 -13.955 -23.837 1.00 70.50 321 ARG A O 1
ATOM 2716 N N . ASN A 1 322 ? 13.417 -15.826 -22.637 1.00 77.25 322 ASN A N 1
ATOM 2717 C CA . ASN A 1 322 ? 13.489 -16.750 -23.766 1.00 77.25 322 ASN A CA 1
ATOM 2718 C C . ASN A 1 322 ? 12.180 -16.812 -24.572 1.00 77.25 322 ASN A C 1
ATOM 2720 O O . ASN A 1 322 ? 12.152 -17.420 -25.639 1.00 77.25 322 ASN A O 1
ATOM 2724 N N . ASP A 1 323 ? 11.106 -16.189 -24.082 1.00 81.00 323 ASP A N 1
ATOM 2725 C CA . ASP A 1 323 ? 9.862 -16.022 -24.820 1.00 81.00 323 ASP A CA 1
ATOM 2726 C C . ASP A 1 323 ? 9.939 -14.730 -25.645 1.00 81.00 323 ASP A C 1
ATOM 2728 O O . ASP A 1 323 ? 10.047 -13.626 -25.107 1.00 81.00 323 ASP A O 1
ATOM 2732 N N . SER A 1 324 ? 9.908 -14.871 -26.970 1.00 77.81 324 SER A N 1
ATOM 2733 C CA . SER A 1 324 ? 9.953 -13.741 -27.904 1.00 77.81 324 SER A CA 1
ATOM 2734 C C . SER A 1 324 ? 8.653 -12.938 -27.940 1.00 77.81 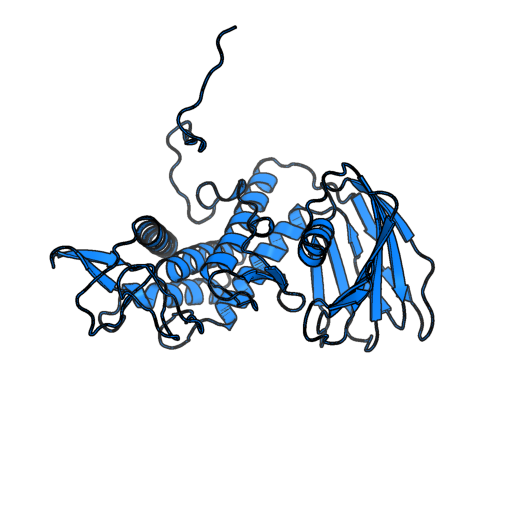324 SER A C 1
ATOM 2736 O O . SER A 1 324 ? 8.608 -11.865 -28.543 1.00 77.81 324 SER A O 1
ATOM 2738 N N . ARG A 1 325 ? 7.587 -13.441 -27.310 1.00 86.25 325 ARG A N 1
ATOM 2739 C CA . ARG A 1 325 ? 6.292 -12.770 -27.247 1.00 86.25 325 ARG A CA 1
ATOM 2740 C C . ARG A 1 325 ? 6.294 -11.707 -26.150 1.00 86.25 325 ARG A C 1
ATOM 2742 O O . ARG A 1 325 ? 7.047 -11.758 -25.178 1.00 86.25 325 ARG A O 1
ATOM 2749 N N . SER A 1 326 ? 5.382 -10.757 -26.292 1.00 88.94 326 SER A N 1
ATOM 2750 C CA . SER A 1 326 ? 5.196 -9.638 -25.374 1.00 88.94 326 SER A CA 1
ATOM 2751 C C . SER A 1 326 ? 3.711 -9.322 -25.258 1.00 88.94 326 SER A C 1
ATOM 2753 O O . SER A 1 326 ? 2.968 -9.463 -26.230 1.00 88.94 326 SER A O 1
ATOM 2755 N N . LEU A 1 327 ? 3.267 -8.913 -24.068 1.00 90.94 327 LEU A N 1
ATOM 2756 C CA . LEU A 1 327 ? 1.852 -8.611 -23.824 1.00 90.94 327 LEU A CA 1
ATOM 2757 C C . LEU A 1 327 ? 1.516 -7.140 -24.074 1.00 90.94 327 LEU A C 1
ATOM 2759 O O . LEU A 1 327 ? 0.342 -6.818 -24.245 1.00 90.94 327 LEU A O 1
ATOM 2763 N N . TYR A 1 328 ? 2.520 -6.256 -24.086 1.00 93.75 328 TYR A N 1
ATOM 2764 C CA . TYR A 1 328 ? 2.381 -4.840 -24.427 1.00 93.75 328 TYR A CA 1
ATOM 2765 C C . TYR A 1 328 ? 1.212 -4.142 -23.705 1.00 93.75 328 TYR A C 1
ATOM 2767 O O . TYR A 1 328 ? 0.433 -3.383 -24.285 1.00 93.75 328 TYR A O 1
ATOM 2775 N N . VAL A 1 329 ? 1.072 -4.400 -22.399 1.00 95.25 329 VAL A N 1
ATOM 2776 C CA . VAL A 1 329 ? -0.017 -3.821 -21.599 1.00 95.25 329 VAL A CA 1
ATOM 2777 C C . VAL A 1 329 ? 0.220 -2.325 -21.380 1.00 95.25 329 VAL A C 1
ATOM 2779 O O . VAL A 1 329 ? 1.118 -1.913 -20.642 1.00 95.25 329 VAL A O 1
ATOM 2782 N N . LEU A 1 330 ? -0.605 -1.505 -22.038 1.00 96.44 330 LEU A N 1
ATOM 2783 C CA . LEU A 1 330 ? -0.416 -0.056 -22.139 1.00 96.44 330 LEU A CA 1
ATOM 2784 C C . LEU A 1 330 ? -0.433 0.658 -20.784 1.00 96.44 330 LEU A C 1
ATOM 2786 O O . LEU A 1 330 ? 0.462 1.448 -20.497 1.00 96.44 330 LEU A O 1
ATOM 2790 N N . ASN A 1 331 ? -1.434 0.397 -19.936 1.00 96.56 331 ASN A N 1
ATOM 2791 C CA . ASN A 1 331 ? -1.561 1.104 -18.657 1.00 96.56 331 ASN A CA 1
ATOM 2792 C C . ASN A 1 331 ? -0.342 0.872 -17.759 1.00 96.56 331 ASN A C 1
ATOM 2794 O O . ASN A 1 331 ? 0.120 1.813 -17.120 1.00 96.56 331 ASN A O 1
ATOM 2798 N N . GLY A 1 332 ? 0.181 -0.355 -17.714 1.00 97.06 332 GLY A N 1
ATOM 2799 C CA . GLY A 1 332 ? 1.343 -0.669 -16.899 1.00 97.06 332 GLY A CA 1
ATOM 2800 C C . GLY A 1 332 ? 2.593 0.048 -17.385 1.00 97.06 332 GLY A C 1
ATOM 2801 O O . GLY A 1 332 ? 3.279 0.653 -16.567 1.00 97.06 332 GLY A O 1
ATOM 2802 N N . CYS A 1 333 ? 2.816 0.085 -18.703 1.00 97.75 333 CYS A N 1
ATOM 2803 C CA . CYS A 1 333 ? 3.906 0.854 -19.307 1.00 97.75 333 CYS A CA 1
ATOM 2804 C C . CYS A 1 333 ? 3.811 2.351 -18.950 1.00 97.75 333 CYS A C 1
ATOM 2806 O O . CYS A 1 333 ? 4.789 2.941 -18.496 1.00 97.75 333 CYS A O 1
ATOM 2808 N N . LEU A 1 334 ? 2.619 2.955 -19.046 1.00 97.75 334 LEU A N 1
ATOM 2809 C CA . LEU A 1 334 ? 2.415 4.365 -18.685 1.00 97.75 334 LEU A CA 1
ATOM 2810 C C . LEU A 1 334 ? 2.720 4.649 -17.204 1.00 97.75 334 LEU A C 1
ATOM 2812 O O . LEU A 1 334 ? 3.380 5.639 -16.894 1.00 97.75 334 LEU A O 1
ATOM 2816 N N . TYR A 1 335 ? 2.300 3.774 -16.284 1.00 98.31 335 TYR A N 1
ATOM 2817 C CA . TYR A 1 335 ? 2.652 3.910 -14.864 1.00 98.31 335 TYR A CA 1
ATOM 2818 C C . TYR A 1 335 ? 4.157 3.746 -14.607 1.00 98.31 335 TYR A C 1
ATOM 2820 O O . TYR A 1 335 ? 4.704 4.424 -13.738 1.00 98.31 335 TYR A O 1
ATOM 2828 N N . SER A 1 336 ? 4.843 2.888 -15.365 1.00 98.25 336 SER A N 1
ATOM 2829 C CA . SER A 1 336 ? 6.305 2.766 -15.309 1.00 98.25 336 SER A CA 1
ATOM 2830 C C . SER A 1 336 ? 7.010 4.047 -15.734 1.00 98.25 336 SER A C 1
ATOM 2832 O O . SER A 1 336 ? 7.934 4.488 -15.053 1.00 98.25 336 SER A O 1
ATOM 2834 N N . LEU A 1 337 ? 6.550 4.662 -16.826 1.00 97.12 337 LEU A N 1
ATOM 2835 C CA . LEU A 1 337 ? 7.092 5.926 -17.319 1.00 97.12 337 LEU A CA 1
ATOM 2836 C C . LEU A 1 337 ? 6.873 7.066 -16.319 1.00 97.12 337 LEU A C 1
ATOM 2838 O O . LEU A 1 337 ? 7.788 7.850 -16.098 1.00 97.12 337 LEU A O 1
ATOM 2842 N N . LEU A 1 338 ? 5.712 7.130 -15.660 1.00 97.56 338 LEU A N 1
ATOM 2843 C CA . LEU A 1 338 ? 5.478 8.108 -14.590 1.00 97.56 338 LEU A CA 1
ATOM 2844 C C . LEU A 1 338 ? 6.444 7.929 -13.416 1.00 97.56 338 LEU A C 1
ATOM 2846 O O . LEU A 1 338 ? 6.939 8.919 -12.890 1.00 97.56 338 LEU A O 1
ATOM 2850 N N . GLY A 1 339 ? 6.763 6.686 -13.048 1.00 97.94 339 GLY A N 1
ATOM 2851 C CA . GLY A 1 339 ? 7.795 6.412 -12.047 1.00 97.94 339 GLY A CA 1
ATOM 2852 C C . GLY A 1 339 ? 9.180 6.904 -12.473 1.00 97.94 339 GLY A C 1
ATOM 2853 O O . GLY A 1 339 ? 9.894 7.479 -11.661 1.00 97.94 339 GLY A O 1
ATOM 2854 N N . LEU A 1 340 ? 9.555 6.735 -13.746 1.00 96.94 340 LEU A N 1
ATOM 2855 C CA . LEU A 1 340 ? 10.805 7.288 -14.286 1.00 96.94 340 LEU A CA 1
ATOM 2856 C C . LEU A 1 340 ? 10.823 8.819 -14.264 1.00 96.94 340 LEU A C 1
ATOM 2858 O O . LEU A 1 340 ? 11.841 9.401 -13.902 1.00 96.94 340 LEU A O 1
ATOM 2862 N N . ILE A 1 341 ? 9.708 9.457 -14.633 1.00 96.75 341 ILE A N 1
ATOM 2863 C CA . ILE A 1 341 ? 9.562 10.916 -14.590 1.00 96.75 341 ILE A CA 1
ATOM 2864 C C . ILE A 1 341 ? 9.727 11.412 -13.153 1.00 96.75 341 ILE A C 1
ATOM 2866 O O . ILE A 1 341 ? 10.540 12.299 -12.933 1.00 96.75 341 ILE A O 1
ATOM 2870 N N . ASP A 1 342 ? 9.034 10.800 -12.188 1.00 97.75 342 ASP A N 1
ATOM 2871 C CA . ASP A 1 342 ? 9.129 11.180 -10.774 1.00 97.75 342 ASP A CA 1
ATOM 2872 C C . ASP A 1 342 ? 10.556 11.077 -10.233 1.00 97.75 342 ASP A C 1
ATOM 2874 O O . ASP A 1 342 ? 10.956 11.905 -9.429 1.00 97.75 342 ASP A O 1
ATOM 2878 N N . VAL A 1 343 ? 11.323 10.061 -10.642 1.00 97.69 343 VAL A N 1
ATOM 2879 C CA . VAL A 1 343 ? 12.717 9.892 -10.194 1.00 97.69 343 VAL A CA 1
ATOM 2880 C C . VAL A 1 343 ? 13.668 10.877 -10.874 1.00 97.69 343 VAL A C 1
ATOM 2882 O O . VAL A 1 343 ? 14.714 11.201 -10.316 1.00 97.69 343 VAL A O 1
ATOM 2885 N N . HIS A 1 344 ? 13.342 11.317 -12.088 1.00 94.75 344 HIS A N 1
ATOM 2886 C CA . HIS A 1 344 ? 14.162 12.259 -12.843 1.00 94.75 344 HIS A CA 1
ATOM 2887 C C . HIS A 1 344 ? 14.003 13.710 -12.366 1.00 94.75 344 HIS A C 1
ATOM 2889 O O . HIS A 1 344 ? 14.977 14.461 -12.411 1.00 94.75 344 HIS A O 1
ATOM 2895 N N . THR A 1 345 ? 12.786 14.095 -11.969 1.00 86.81 345 THR A N 1
ATOM 2896 C CA . THR A 1 345 ? 12.447 15.425 -11.433 1.00 86.81 345 THR A CA 1
ATOM 2897 C C . THR A 1 345 ? 12.888 15.579 -9.991 1.00 86.81 345 THR A C 1
ATOM 2899 O O . THR A 1 345 ? 13.426 16.657 -9.664 1.00 86.81 345 THR A O 1
#

InterPro domains:
  IPR010598 D-glucuronyl C5-epimerase, C-terminal [PF06662] (238-344)
  IPR039721 D-glucuronyl C5-epimerase [PTHR13174] (16-344)

pLDDT: mean 83.61, std 15.38, range [29.78, 98.88]

Organism: NCBI:txid1234261

Foldseek 3Di:
DDDDDDPDPDDDDDPPDDDDDDLQAQDDPLLPDPLLPDPQFLAQALALRFTWGCVQPVVTDDDLLSLLSQLSSLRNNLRVCVVVVDDQCLVDKDFKDWDAAQDKDDWDKDKDWLLFLKKKWKWAQPFPWKKKWKWWDDPNDIAIEIETQDDDPDQDPPDPRYTYRHNPDNGIDIGIDRPQSRVCSRNVHHDPDGIIIIIIMMDGGTMIGIITIRRSSVNSVVSNVSSLVVLLVQQDPPQRFNWAQHWDDDPDPDIDHTRAGFLLSLLSNLSSLLNVCVVPVDCSSLVSLVSSLSLQVDPPHLQWDADVNHHTFGARTRGDPVDPDGPRDPVSRVSSVNSVVSSVD

Sequence (345 aa):
VIRYKSHNYRLLRANAGHFRYDSTKEYLNFEYFRVEERPRVLYIHPKYDIPVSSQWYPKGHLYPTQIAQYGLSHYSQWIKKQQHKQISHDIHKMDELISEVGSCSKSVTFNVSLSYSFVNFNLLSFSFNCSINFRFFFNGHYYKLMYFTKSTLLPLKIRQYTIIYGLNITSDRKINRNLKIDLEKALKIKINEKYILFDVQLCEQCKIKQFSIGNLTLYNEQAFFKSAEWLLTTQNDITGCWYMTIVRQFAQDYKLNPNWCSSMSQGLAASLFIRMYSLTNEKKWLNGALQAIKPFLSNSTAVKRYYDGRYLWLEEYPLDRNDSRSLYVLNGCLYSLLGLIDVHT